Protein AF-A0A2G8RMD6-F1 (afdb_monomer)

Nearest PDB structures (foldseek):
  3ogl-assembly1_B  TM=3.791E-01  e=3.389E-05  Arabidopsis thaliana
  5gvs-assembly2_B  TM=4.042E-01  e=1.490E+00  Homo sapiens
  5zhe-assembly1_B  TM=3.44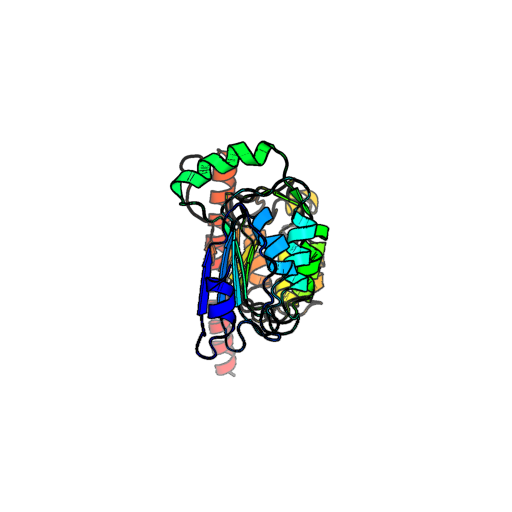4E-01  e=7.308E+00  Escherichia coli K-12

Sequence (315 aa):
MDGIAYLAGLPTLKTVRIRLPDILGLSSHSFPDTPFPNVESFALFSSVESYIPFAQRVVLPHVPKFSIFLTTVPAPGIFPVLFTSIRQQFHPSTLTGLTVKPYIPEPDLVLVEDALDDGVLVSSEHLRPLLDFSQLRHVTVVPPWGFSFDDNFCRDMAKAWPHLEELYFAHEIWCLHAPLATTVRALSYFAAYCPELRALGLKLDAQCWLQETPWQARKIPADYYEALRGERSRCKLRELRSEREPIACPEQVALYILRLFPDLRSCWQAWRSSDDTEEEAIWRASWEEVQRYLSVMKEMREDGKQWNLVDEVAD

Secondary structure (DSSP, 8-state):
-HHHHHHHT-TT--EEEEEPPSS-----PPPPSSSSTT-SEEEEEE-HHHHHHHHTT---TT-SEEEEEESSPPPTT-HHHHHHHHHHHS-TTT--EEEEEE---GGGTHHHHHHHTT--EEEHHHHGGGGG-TT--EEEE--SSEEE--HHHHHHHHHH-TT-SEEEES-STT-EESS---BGGGHHHHHHH-TT--EEE---BB-THHHHS-GGG----GGGGGGGTTPPP-----EEE--S--B--HHHHHHHHHHH-TT--EEEPP---TT--HHHHHHHHHHHHHHHHHHHHHHHHHHHHHHHHHHTT--

Structure (mmCIF, N/CA/C/O backbone):
data_AF-A0A2G8RMD6-F1
#
_entry.id   AF-A0A2G8RMD6-F1
#
loop_
_atom_site.group_PDB
_atom_site.id
_atom_site.type_symbol
_atom_site.label_atom_id
_atom_site.label_alt_id
_atom_site.label_comp_id
_atom_site.label_asym_id
_atom_site.label_entity_id
_atom_site.label_seq_id
_atom_site.pdbx_PDB_ins_code
_atom_site.Cartn_x
_atom_site.Cartn_y
_atom_site.Cartn_z
_atom_site.occupancy
_atom_site.B_iso_or_equiv
_atom_site.auth_seq_id
_atom_site.auth_comp_id
_atom_site.auth_asym_id
_atom_site.auth_atom_id
_atom_site.pdbx_PDB_model_num
ATOM 1 N N . MET A 1 1 ? 23.390 -3.956 -23.194 1.00 67.81 1 MET A N 1
ATOM 2 C CA . MET A 1 1 ? 22.123 -4.713 -23.329 1.00 67.81 1 MET A CA 1
ATOM 3 C C . MET A 1 1 ? 22.367 -6.200 -23.560 1.00 67.81 1 MET A C 1
ATOM 5 O O . MET A 1 1 ? 21.606 -7.002 -23.038 1.00 67.81 1 MET A O 1
ATOM 9 N N . ASP A 1 2 ? 23.452 -6.575 -24.239 1.00 78.81 2 ASP A N 1
ATOM 10 C CA . ASP A 1 2 ? 23.782 -7.962 -24.613 1.00 78.81 2 ASP A CA 1
ATOM 11 C C . ASP A 1 2 ? 23.819 -8.925 -23.422 1.00 78.81 2 ASP A C 1
ATOM 13 O O . ASP A 1 2 ? 23.283 -10.027 -23.495 1.00 78.81 2 ASP A O 1
ATOM 17 N N . GLY A 1 3 ? 24.349 -8.475 -22.280 1.00 88.12 3 GLY A N 1
ATOM 18 C CA . GLY A 1 3 ? 24.320 -9.255 -21.044 1.00 88.12 3 GLY A CA 1
ATOM 19 C C . GLY A 1 3 ? 22.901 -9.567 -20.554 1.00 88.12 3 GLY A C 1
ATOM 20 O O . GLY A 1 3 ? 22.642 -10.687 -20.135 1.00 88.12 3 GLY A O 1
ATOM 21 N N . ILE A 1 4 ? 21.954 -8.625 -20.652 1.00 90.50 4 ILE A N 1
ATOM 22 C CA . ILE A 1 4 ? 20.565 -8.846 -20.209 1.00 90.50 4 ILE A CA 1
ATOM 23 C C . ILE A 1 4 ? 19.854 -9.810 -21.161 1.00 90.50 4 ILE A C 1
ATOM 25 O O . ILE A 1 4 ? 19.159 -10.707 -20.696 1.00 90.50 4 ILE A O 1
ATOM 29 N N . ALA A 1 5 ? 20.053 -9.662 -22.475 1.00 89.81 5 ALA A N 1
ATOM 30 C CA . ALA A 1 5 ? 19.494 -10.584 -23.463 1.00 89.81 5 ALA A CA 1
ATOM 31 C C . ALA A 1 5 ? 20.040 -12.012 -23.278 1.00 89.81 5 ALA A C 1
ATOM 33 O O . ALA A 1 5 ? 19.278 -12.973 -23.338 1.00 89.81 5 ALA A O 1
ATOM 34 N N . TYR A 1 6 ? 21.335 -12.148 -22.970 1.00 91.62 6 TYR A N 1
ATOM 35 C CA . TYR A 1 6 ? 21.938 -13.435 -22.625 1.00 91.62 6 TYR A CA 1
ATOM 36 C C . TYR A 1 6 ? 21.324 -14.034 -21.353 1.00 91.62 6 TYR A C 1
ATOM 38 O O . TYR A 1 6 ? 20.902 -15.188 -21.361 1.00 91.62 6 TYR A O 1
ATOM 46 N N . LEU A 1 7 ? 21.204 -13.243 -20.278 1.00 94.25 7 LEU A N 1
ATOM 47 C CA . LEU A 1 7 ? 20.562 -13.686 -19.036 1.00 94.25 7 LEU A CA 1
ATOM 48 C C . LEU A 1 7 ? 19.103 -14.104 -19.272 1.00 94.25 7 LEU A C 1
ATOM 50 O O . LEU A 1 7 ? 18.668 -15.112 -18.725 1.00 94.25 7 LEU A O 1
ATOM 54 N N . ALA A 1 8 ? 18.363 -13.388 -20.122 1.00 93.31 8 ALA A N 1
ATOM 55 C CA . ALA A 1 8 ? 16.963 -13.685 -20.428 1.00 93.31 8 ALA A CA 1
ATOM 56 C C . ALA A 1 8 ? 16.742 -15.092 -21.004 1.00 93.31 8 ALA A C 1
ATOM 58 O O . ALA A 1 8 ? 15.665 -15.655 -20.814 1.00 93.31 8 ALA A O 1
ATOM 59 N N . GLY A 1 9 ? 17.745 -15.662 -21.679 1.00 92.94 9 GLY A N 1
ATOM 60 C CA . GLY A 1 9 ? 17.687 -17.009 -22.248 1.00 92.94 9 GLY A CA 1
ATOM 61 C C . GLY A 1 9 ? 18.089 -18.135 -21.291 1.00 92.94 9 GLY A C 1
ATOM 62 O O . GLY A 1 9 ? 17.975 -19.300 -21.663 1.00 92.94 9 GLY A O 1
ATOM 63 N N . LEU A 1 10 ? 18.571 -17.834 -20.078 1.00 95.31 10 LEU A N 1
ATOM 64 C CA . LEU A 1 10 ? 19.059 -18.858 -19.151 1.00 95.31 10 LEU A CA 1
ATOM 65 C C . LEU A 1 10 ? 17.890 -19.541 -18.413 1.00 95.31 10 LEU A C 1
ATOM 67 O O . LEU A 1 10 ? 17.263 -18.919 -17.551 1.00 95.31 10 LEU A O 1
ATOM 71 N N . PRO A 1 11 ? 17.618 -20.840 -18.658 1.00 94.94 11 PRO A N 1
ATOM 72 C CA . PRO A 1 11 ? 16.462 -21.521 -18.073 1.00 94.94 11 PRO A CA 1
ATOM 73 C C . PRO A 1 11 ? 16.630 -21.812 -16.576 1.00 94.94 11 PRO A C 1
ATOM 75 O O . PRO A 1 11 ? 15.663 -22.149 -15.903 1.00 94.94 11 PRO A O 1
ATOM 78 N N . THR A 1 12 ? 17.840 -21.710 -16.030 1.00 97.06 12 THR A N 1
ATOM 79 C CA . THR A 1 12 ? 18.120 -21.997 -14.617 1.00 97.06 12 THR A CA 1
ATOM 80 C C . THR A 1 12 ? 17.965 -20.777 -13.711 1.00 97.06 12 THR A C 1
ATOM 82 O O . THR A 1 12 ? 18.017 -20.922 -12.489 1.00 97.06 12 THR A O 1
ATOM 85 N N . LEU A 1 13 ? 17.771 -19.577 -14.273 1.00 97.75 13 LEU A N 1
ATOM 86 C CA . LEU A 1 13 ? 17.628 -18.365 -13.474 1.00 97.75 13 LEU A CA 1
ATOM 87 C C . LEU A 1 13 ? 16.297 -18.356 -12.724 1.00 97.75 13 LEU A C 1
ATOM 89 O O . LEU A 1 13 ? 15.226 -18.395 -13.324 1.00 97.75 13 LEU A O 1
ATOM 93 N N . LYS A 1 14 ? 16.397 -18.243 -11.399 1.00 97.94 14 LYS A N 1
ATOM 94 C CA . LYS A 1 14 ? 15.262 -18.070 -10.482 1.00 97.94 14 LYS A CA 1
ATOM 95 C C . LYS A 1 14 ? 15.113 -16.639 -9.987 1.00 97.94 14 LYS A C 1
ATOM 97 O O . LYS A 1 14 ? 13.998 -16.164 -9.808 1.00 97.94 14 LYS A O 1
ATOM 102 N N . THR A 1 15 ? 16.231 -15.942 -9.823 1.00 98.12 15 THR A N 1
ATOM 103 C CA . THR A 1 15 ? 16.261 -14.572 -9.315 1.00 98.12 15 THR A CA 1
ATOM 104 C C . THR A 1 15 ? 17.128 -13.722 -10.219 1.00 98.12 15 THR A C 1
ATOM 106 O O . THR A 1 15 ? 18.257 -14.099 -10.533 1.00 98.12 15 THR A O 1
ATOM 109 N N . VAL A 1 16 ? 16.616 -12.560 -10.605 1.00 97.94 16 VAL A N 1
ATOM 110 C CA . VAL A 1 16 ? 17.337 -11.580 -11.416 1.00 97.94 16 VAL A CA 1
ATOM 111 C C . VAL A 1 16 ? 17.376 -10.264 -10.661 1.00 97.94 16 VAL A C 1
ATOM 113 O O . VAL A 1 16 ? 16.356 -9.789 -10.171 1.00 97.94 16 VAL A O 1
ATOM 116 N N . ARG A 1 17 ? 18.566 -9.677 -10.550 1.00 97.75 17 ARG A N 1
ATOM 117 C CA . ARG A 1 17 ? 18.777 -8.339 -9.993 1.00 97.75 17 ARG A CA 1
ATOM 118 C C . ARG A 1 17 ? 19.681 -7.591 -10.955 1.00 97.75 17 ARG A C 1
ATOM 120 O O . ARG A 1 17 ? 20.834 -7.983 -11.119 1.00 97.75 17 ARG A O 1
ATOM 127 N N . ILE A 1 18 ? 19.165 -6.562 -11.615 1.00 96.00 18 ILE A N 1
ATOM 128 C CA . ILE A 1 18 ? 19.930 -5.803 -12.610 1.00 96.00 18 ILE A CA 1
ATOM 129 C C . ILE A 1 18 ? 19.808 -4.307 -12.357 1.00 96.00 18 ILE A C 1
ATOM 131 O O . ILE A 1 18 ? 18.770 -3.814 -11.921 1.00 96.00 18 ILE A O 1
ATOM 135 N N . ARG A 1 19 ? 20.888 -3.584 -12.647 1.00 95.38 19 ARG A N 1
ATOM 136 C CA . ARG A 1 19 ? 20.899 -2.126 -12.681 1.00 95.38 19 ARG A CA 1
ATOM 137 C C . ARG A 1 19 ? 20.817 -1.673 -14.129 1.00 95.38 19 ARG A C 1
ATOM 139 O O . ARG A 1 19 ? 21.638 -2.099 -14.942 1.00 95.38 19 ARG A O 1
ATOM 146 N N . LEU A 1 20 ? 19.824 -0.853 -14.448 1.00 94.19 20 LEU A N 1
ATOM 147 C CA . LEU A 1 20 ? 19.721 -0.228 -15.760 1.00 94.19 20 LEU A CA 1
ATOM 148 C C . LEU A 1 20 ? 20.626 1.016 -15.783 1.00 94.19 20 LEU A C 1
ATOM 150 O O . LEU A 1 20 ? 20.710 1.718 -14.775 1.00 94.19 20 LEU A O 1
ATOM 154 N N . PRO A 1 21 ? 21.355 1.268 -16.883 1.00 91.38 21 PRO A N 1
ATOM 155 C CA . PRO A 1 21 ? 22.101 2.510 -17.046 1.00 91.38 21 PRO A CA 1
ATOM 156 C C . PRO A 1 21 ? 21.132 3.680 -17.263 1.00 91.38 21 PRO A C 1
ATOM 158 O O . PRO A 1 21 ? 20.125 3.498 -17.940 1.00 91.38 21 PRO A O 1
ATOM 161 N N . ASP A 1 22 ? 21.478 4.871 -16.765 1.00 81.94 22 ASP A N 1
ATOM 162 C CA . ASP A 1 22 ? 20.616 6.069 -16.825 1.00 81.94 22 ASP A CA 1
ATOM 163 C C . ASP A 1 22 ? 20.299 6.529 -18.256 1.00 81.94 22 ASP A C 1
ATOM 165 O O . ASP A 1 22 ? 19.273 7.152 -18.516 1.00 81.94 22 ASP A O 1
ATOM 169 N N . ILE A 1 23 ? 21.184 6.201 -19.200 1.00 76.62 23 ILE A N 1
ATOM 170 C CA . ILE A 1 23 ? 20.956 6.381 -20.630 1.00 76.62 23 ILE A CA 1
ATOM 171 C C . ILE A 1 23 ? 20.907 4.993 -21.245 1.00 76.62 23 ILE A C 1
ATOM 173 O O . ILE A 1 23 ? 21.936 4.371 -21.531 1.00 76.62 23 ILE A O 1
ATOM 177 N N . LEU A 1 24 ? 19.696 4.496 -21.477 1.00 68.94 24 LEU A N 1
ATOM 178 C CA . LEU A 1 24 ? 19.526 3.311 -22.298 1.00 68.94 24 LEU A CA 1
ATOM 179 C C . LEU A 1 24 ? 19.832 3.669 -23.751 1.00 68.94 24 LEU A C 1
ATOM 181 O O . LEU A 1 24 ? 18.976 4.112 -24.512 1.00 68.94 24 LEU A O 1
ATOM 185 N N . GLY A 1 25 ? 21.079 3.410 -24.147 1.00 67.88 25 GLY A N 1
ATOM 186 C CA . GLY A 1 25 ? 21.435 3.152 -25.534 1.00 67.88 25 GLY A CA 1
ATOM 187 C C . GLY A 1 25 ? 20.673 1.913 -25.985 1.00 67.88 25 GLY A C 1
ATOM 188 O O . GLY A 1 25 ? 21.128 0.783 -25.817 1.00 67.88 25 GLY A O 1
ATOM 189 N N . LEU A 1 26 ? 19.456 2.137 -26.463 1.00 60.75 26 LEU A N 1
ATOM 190 C CA . LEU A 1 26 ? 18.521 1.119 -26.891 1.00 60.75 26 LEU A CA 1
ATOM 191 C C . LEU A 1 26 ? 19.025 0.453 -28.180 1.00 60.75 26 LEU A C 1
ATOM 193 O O . LEU A 1 26 ? 18.516 0.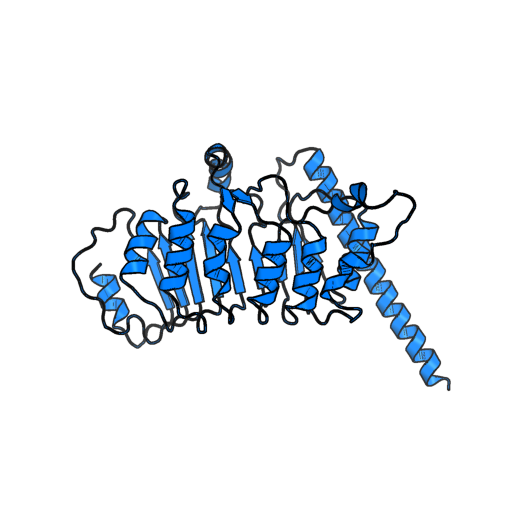719 -29.267 1.00 60.75 26 LEU A O 1
ATOM 197 N N . SER A 1 27 ? 20.014 -0.433 -28.073 1.00 66.25 27 SER A N 1
ATOM 198 C CA . SER A 1 27 ? 20.438 -1.260 -29.199 1.00 66.25 27 SER A CA 1
ATOM 199 C C . SER A 1 27 ? 19.266 -2.110 -29.708 1.00 66.25 27 SER A C 1
ATOM 201 O O . SER A 1 27 ? 18.368 -2.492 -28.952 1.00 66.25 27 SER A O 1
ATOM 203 N N . SER A 1 28 ? 19.232 -2.352 -31.016 1.00 71.25 28 SER A N 1
ATOM 204 C CA . SER A 1 28 ? 18.148 -3.014 -31.760 1.00 71.25 28 SER A CA 1
ATOM 205 C C . SER A 1 28 ? 18.073 -4.534 -31.539 1.00 71.25 28 SER A C 1
ATOM 207 O O . SER A 1 28 ? 17.550 -5.261 -32.379 1.00 71.25 28 SER A O 1
ATOM 209 N N . HIS A 1 29 ? 18.592 -5.038 -30.418 1.00 71.75 29 HIS A N 1
ATOM 210 C CA . HIS A 1 29 ? 18.589 -6.468 -30.131 1.00 71.75 29 HIS A CA 1
ATOM 211 C C . HIS A 1 29 ? 17.191 -6.954 -29.749 1.00 71.75 29 HIS A C 1
ATOM 213 O O . HIS A 1 29 ? 16.514 -6.357 -28.910 1.00 71.75 29 HIS A O 1
ATOM 219 N N . SER A 1 30 ? 16.786 -8.066 -30.357 1.00 81.81 30 SER A N 1
ATOM 220 C CA . SER A 1 30 ? 15.573 -8.796 -30.010 1.00 81.81 30 SER A CA 1
ATOM 221 C C . SER A 1 30 ? 15.783 -9.590 -28.722 1.00 81.81 30 SER A C 1
ATOM 223 O O . SER A 1 30 ? 16.779 -10.306 -28.584 1.00 81.81 30 SER A O 1
ATOM 225 N N . PHE A 1 31 ? 14.834 -9.495 -27.794 1.00 86.25 31 PHE A N 1
ATOM 226 C CA . PHE A 1 31 ? 14.720 -10.454 -26.698 1.00 86.25 31 PHE A CA 1
ATOM 227 C C . PHE A 1 31 ? 14.171 -11.787 -27.228 1.00 86.25 31 PHE A C 1
ATOM 229 O O . PHE A 1 31 ? 13.491 -11.787 -28.257 1.00 86.25 31 PHE A O 1
ATOM 236 N N . PRO A 1 32 ? 14.463 -12.919 -26.564 1.00 86.62 32 PRO A N 1
ATOM 237 C CA . PRO A 1 32 ? 13.753 -14.164 -26.847 1.00 86.62 32 PRO A CA 1
ATOM 238 C C . PRO A 1 32 ? 12.243 -13.979 -26.634 1.00 86.62 32 PRO A C 1
ATOM 240 O O . PRO A 1 32 ? 11.843 -13.146 -25.821 1.00 86.62 32 PRO A O 1
ATOM 243 N N . ASP A 1 33 ? 11.421 -14.786 -27.314 1.00 86.50 33 ASP A N 1
ATOM 244 C CA . ASP A 1 33 ? 9.949 -14.700 -27.251 1.00 86.50 33 ASP A CA 1
ATOM 245 C C . ASP A 1 33 ? 9.408 -14.807 -25.816 1.00 86.50 33 ASP A C 1
ATOM 247 O O . ASP A 1 33 ? 8.422 -14.169 -25.453 1.00 86.50 33 ASP A O 1
ATOM 251 N N . THR A 1 34 ? 10.084 -15.599 -24.980 1.00 90.06 34 THR A N 1
ATOM 252 C CA . THR A 1 34 ? 9.774 -15.780 -23.559 1.00 90.06 34 THR A CA 1
ATOM 253 C C . THR A 1 34 ? 11.010 -15.462 -22.719 1.00 90.06 34 THR A C 1
ATOM 255 O O . THR A 1 34 ? 11.757 -16.376 -22.348 1.00 90.06 34 THR A O 1
ATOM 258 N N . PRO A 1 35 ? 11.290 -14.180 -22.438 1.00 93.38 35 PRO A N 1
ATOM 259 C CA . PRO A 1 35 ? 12.438 -13.821 -21.626 1.00 93.38 35 PRO A CA 1
ATOM 260 C C . PRO A 1 35 ? 12.184 -14.240 -20.173 1.00 93.38 35 PRO A C 1
ATOM 262 O O . PRO A 1 35 ? 11.089 -14.064 -19.644 1.00 93.38 35 PRO A O 1
ATOM 265 N N . PHE A 1 36 ? 13.215 -14.783 -19.522 1.00 95.19 36 PHE A N 1
ATOM 266 C CA . PHE A 1 36 ? 13.187 -15.157 -18.104 1.00 95.19 36 PHE A CA 1
ATOM 267 C C . PHE A 1 36 ? 12.105 -16.201 -17.736 1.00 95.19 36 PHE A C 1
ATOM 269 O O . PHE A 1 36 ? 11.349 -15.993 -16.785 1.00 95.19 36 PHE A O 1
ATOM 276 N N . PRO A 1 37 ? 12.033 -17.356 -18.430 1.00 94.44 37 PRO A N 1
ATOM 277 C CA . PRO A 1 37 ? 10.896 -18.280 -18.336 1.00 94.44 37 PRO A CA 1
ATOM 278 C C . PRO A 1 37 ? 10.686 -18.898 -16.944 1.00 94.44 37 PRO A C 1
ATOM 280 O O . PRO A 1 37 ? 9.570 -19.280 -16.611 1.00 94.44 37 PRO A O 1
ATOM 283 N N . ASN A 1 38 ? 11.743 -18.995 -16.131 1.00 96.81 38 ASN A N 1
ATOM 284 C CA . ASN A 1 38 ? 11.712 -19.636 -14.813 1.00 96.81 38 ASN A CA 1
ATOM 285 C C . ASN A 1 38 ? 11.983 -18.668 -13.651 1.00 96.81 38 ASN A C 1
ATOM 287 O O . ASN A 1 38 ? 12.200 -19.124 -12.524 1.00 96.81 38 ASN A O 1
ATOM 291 N N . VAL A 1 39 ? 11.992 -17.355 -13.911 1.00 98.06 39 VAL A N 1
ATOM 292 C CA . VAL A 1 39 ? 12.298 -16.352 -12.888 1.00 98.06 39 VAL A CA 1
ATOM 293 C C . VAL A 1 39 ? 11.111 -16.151 -11.954 1.00 98.06 39 VAL A C 1
ATOM 295 O O . VAL A 1 39 ? 10.010 -15.796 -12.360 1.00 98.06 39 VAL A O 1
ATOM 298 N N . GLU A 1 40 ? 11.378 -16.334 -10.669 1.00 98.19 40 GLU A N 1
ATOM 299 C CA . GLU A 1 40 ? 10.433 -16.194 -9.566 1.00 98.19 40 GLU A CA 1
ATOM 300 C C . GLU A 1 40 ? 10.521 -14.808 -8.910 1.00 98.19 40 GLU A C 1
ATOM 302 O O . GLU A 1 40 ? 9.586 -14.367 -8.245 1.00 98.19 40 GLU A O 1
ATOM 307 N N . SER A 1 41 ? 11.643 -14.105 -9.075 1.00 98.44 41 SER A N 1
ATOM 308 C CA . SER A 1 41 ? 11.847 -12.771 -8.510 1.00 98.44 41 SER A CA 1
ATOM 309 C C . SER A 1 41 ? 12.720 -11.908 -9.412 1.00 98.44 41 SER A C 1
ATOM 311 O O . SER A 1 41 ? 13.834 -12.298 -9.773 1.00 98.44 41 SER A O 1
ATOM 313 N N . PHE A 1 42 ? 12.220 -10.727 -9.765 1.00 98.25 42 PHE A N 1
ATOM 314 C CA . PHE A 1 42 ? 12.887 -9.792 -10.662 1.00 98.25 42 PHE A CA 1
ATOM 315 C C . PHE A 1 42 ? 13.023 -8.421 -9.997 1.00 98.25 42 PHE A C 1
ATOM 317 O O . PHE A 1 42 ? 12.028 -7.776 -9.675 1.00 98.25 42 PHE A O 1
ATOM 324 N N . ALA A 1 43 ? 14.259 -7.971 -9.799 1.00 98.38 43 ALA A N 1
ATOM 325 C CA . ALA A 1 43 ? 14.567 -6.683 -9.196 1.00 98.38 43 ALA A CA 1
ATOM 326 C C . ALA A 1 43 ? 15.339 -5.775 -10.159 1.00 98.38 43 ALA A C 1
ATOM 328 O O . ALA A 1 43 ? 16.341 -6.182 -10.755 1.00 98.38 43 ALA A O 1
ATOM 329 N N . LEU A 1 44 ? 14.898 -4.525 -10.250 1.00 97.44 44 LEU A N 1
ATOM 330 C CA . LEU A 1 44 ? 15.500 -3.469 -11.049 1.00 97.44 44 LEU A CA 1
ATOM 331 C C . LEU A 1 44 ? 16.017 -2.344 -10.163 1.00 97.44 44 LEU A C 1
ATOM 333 O O . LEU A 1 44 ? 15.319 -1.900 -9.260 1.00 97.44 44 LEU A O 1
ATOM 337 N N . PHE A 1 45 ? 17.205 -1.844 -10.475 1.00 96.56 45 PHE A N 1
ATOM 338 C CA . PHE A 1 45 ? 17.728 -0.578 -9.966 1.00 96.56 45 PHE A CA 1
ATOM 339 C C . PHE A 1 45 ? 17.791 0.386 -11.146 1.00 96.56 45 PHE A C 1
ATOM 341 O O . PHE A 1 45 ? 18.541 0.127 -12.088 1.00 96.56 45 PHE A O 1
ATOM 348 N N . SER A 1 46 ? 16.956 1.421 -11.163 1.00 95.69 46 SER A N 1
ATOM 349 C CA . SER A 1 46 ? 16.764 2.241 -12.366 1.00 95.69 46 SER A CA 1
ATOM 350 C C . SER A 1 46 ? 16.134 3.589 -12.048 1.00 95.69 46 SER A C 1
ATOM 352 O O . SER A 1 46 ? 15.325 3.679 -11.129 1.00 95.69 46 SER A O 1
ATOM 354 N N . SER A 1 47 ? 16.400 4.600 -12.874 1.00 93.81 47 SER A N 1
ATOM 355 C CA . SER A 1 47 ? 15.509 5.756 -12.995 1.00 93.81 47 SER A CA 1
ATOM 356 C C . SER A 1 47 ? 14.198 5.346 -13.678 1.00 93.81 47 SER A C 1
ATOM 358 O O . SER A 1 47 ? 14.129 4.295 -14.333 1.00 93.81 47 SER A O 1
ATOM 360 N N . VAL A 1 48 ? 13.143 6.153 -13.561 1.00 93.75 48 VAL A N 1
ATOM 361 C CA . VAL A 1 48 ? 11.875 5.867 -14.257 1.00 93.75 48 VAL A CA 1
ATOM 362 C C . VAL A 1 48 ? 12.038 6.023 -15.770 1.00 93.75 48 VAL A C 1
ATOM 364 O O . VAL A 1 48 ? 11.516 5.217 -16.540 1.00 93.75 48 VAL A O 1
ATOM 367 N N . GLU A 1 49 ? 12.832 7.004 -16.189 1.00 93.56 49 GLU A N 1
ATOM 368 C CA . GLU A 1 49 ? 13.162 7.318 -17.577 1.00 93.56 49 GLU A CA 1
ATOM 369 C C . GLU A 1 49 ? 13.855 6.143 -18.273 1.00 93.56 49 GLU A C 1
ATOM 371 O O . GLU A 1 49 ? 13.629 5.906 -19.458 1.00 93.56 49 GLU A O 1
ATOM 376 N N . SER A 1 50 ? 14.653 5.370 -17.532 1.00 94.25 50 SER A N 1
ATOM 377 C CA . SER A 1 50 ? 15.267 4.137 -18.031 1.00 94.25 50 SER A CA 1
ATOM 378 C C . SER A 1 50 ? 14.330 2.933 -17.922 1.00 94.25 50 SER A C 1
ATOM 380 O O . SER A 1 50 ? 14.315 2.060 -18.789 1.00 94.25 50 SER A O 1
ATOM 382 N N . TYR A 1 51 ? 13.496 2.868 -16.887 1.00 96.19 51 TYR A N 1
ATOM 383 C CA . TYR A 1 51 ? 12.584 1.742 -16.713 1.00 96.19 51 TYR A CA 1
ATOM 384 C C . TYR A 1 51 ? 11.521 1.662 -17.816 1.00 96.19 51 TYR A C 1
ATOM 386 O O . TYR A 1 51 ? 11.290 0.582 -18.356 1.00 96.19 51 TYR A O 1
ATOM 394 N N . ILE A 1 52 ? 10.899 2.784 -18.185 1.00 95.94 52 ILE A N 1
ATOM 395 C CA . ILE A 1 52 ? 9.816 2.825 -19.183 1.00 95.94 52 ILE A CA 1
ATOM 396 C C . ILE A 1 52 ? 10.220 2.183 -20.527 1.00 95.94 52 ILE A C 1
ATOM 398 O O . ILE A 1 52 ? 9.559 1.231 -20.951 1.00 95.94 52 ILE A O 1
ATOM 402 N N . PRO A 1 53 ? 11.300 2.613 -21.210 1.00 94.38 53 PRO A N 1
ATOM 403 C CA . PRO A 1 53 ? 11.704 2.002 -22.477 1.00 94.38 53 PRO A CA 1
ATOM 404 C C . PRO A 1 53 ? 12.171 0.548 -22.322 1.00 94.38 53 PRO A C 1
ATOM 406 O O . PRO A 1 53 ? 12.061 -0.234 -23.268 1.00 94.38 53 PRO A O 1
ATOM 409 N N . PHE A 1 54 ? 12.676 0.155 -21.148 1.00 94.38 54 PHE A N 1
ATOM 410 C CA . PHE A 1 54 ? 12.963 -1.248 -20.853 1.00 94.38 54 PHE A CA 1
ATOM 411 C C . PHE A 1 54 ? 11.673 -2.079 -20.771 1.00 94.38 54 PHE A C 1
ATOM 413 O O . PHE A 1 54 ? 11.572 -3.117 -21.426 1.00 94.38 54 PHE A O 1
ATOM 420 N N . ALA A 1 55 ? 10.671 -1.606 -20.028 1.00 95.94 55 ALA A N 1
ATOM 421 C CA . ALA A 1 55 ? 9.381 -2.273 -19.857 1.00 95.94 55 ALA A CA 1
ATOM 422 C C . ALA A 1 55 ? 8.609 -2.423 -21.176 1.00 95.94 55 ALA A C 1
ATOM 424 O O . ALA A 1 55 ? 7.955 -3.437 -21.394 1.00 95.94 55 ALA A O 1
ATOM 425 N N . GLN A 1 56 ? 8.761 -1.469 -22.098 1.00 93.44 56 GLN A N 1
ATOM 426 C CA . GLN A 1 56 ? 8.197 -1.552 -23.451 1.00 93.44 56 GLN A CA 1
ATOM 427 C C . GLN A 1 56 ? 8.817 -2.662 -24.316 1.00 93.44 56 GLN A C 1
ATOM 429 O O . GLN A 1 56 ? 8.219 -3.075 -25.306 1.00 93.44 56 GLN A O 1
ATOM 434 N N . ARG A 1 57 ? 10.028 -3.127 -23.985 1.00 91.88 57 ARG A N 1
ATOM 435 C CA . ARG A 1 57 ? 10.772 -4.124 -24.775 1.00 91.88 57 ARG A CA 1
ATOM 436 C C . ARG A 1 57 ? 10.804 -5.504 -24.144 1.00 91.88 57 ARG A C 1
ATOM 438 O O . ARG A 1 57 ? 10.996 -6.485 -24.856 1.00 91.88 57 ARG A O 1
ATOM 445 N N . VAL A 1 58 ? 10.673 -5.574 -22.824 1.00 94.12 58 VAL A N 1
ATOM 446 C CA . VAL A 1 58 ? 10.777 -6.817 -22.064 1.00 94.12 58 VAL A CA 1
ATOM 447 C C . VAL A 1 58 ? 9.466 -7.070 -21.348 1.00 94.12 58 VAL A C 1
ATOM 449 O O . VAL A 1 58 ? 9.179 -6.425 -20.343 1.00 94.12 58 VAL A O 1
ATOM 452 N N . VAL A 1 59 ? 8.701 -8.043 -21.834 1.00 95.38 59 VAL A N 1
ATOM 453 C CA . VAL A 1 59 ? 7.498 -8.536 -21.152 1.00 95.38 59 VAL A CA 1
ATOM 454 C C . VAL A 1 59 ? 7.906 -9.643 -20.184 1.00 95.38 59 VAL A C 1
ATOM 456 O O . VAL A 1 59 ? 8.700 -10.511 -20.529 1.00 95.38 59 VAL A O 1
ATOM 459 N N . LEU A 1 60 ? 7.365 -9.627 -18.972 1.00 96.69 60 LEU A N 1
ATOM 460 C CA . LEU A 1 60 ? 7.682 -10.554 -17.887 1.00 96.69 60 LEU A CA 1
ATOM 461 C C . LEU A 1 60 ? 6.401 -11.259 -17.400 1.00 96.69 60 LEU A C 1
ATOM 463 O O . LEU A 1 60 ? 6.028 -11.141 -16.232 1.00 96.69 60 LEU A O 1
ATOM 467 N N . PRO A 1 61 ? 5.690 -12.002 -18.270 1.00 96.19 61 PRO A N 1
ATOM 468 C CA . PRO A 1 61 ? 4.338 -12.467 -17.965 1.00 96.19 61 PRO A CA 1
ATOM 469 C C . PRO A 1 61 ? 4.303 -13.522 -16.850 1.00 96.19 61 PRO A C 1
ATOM 471 O O . PRO A 1 61 ? 3.282 -13.673 -16.186 1.00 96.19 61 PRO A O 1
ATOM 474 N N . HIS A 1 62 ? 5.406 -14.238 -16.620 1.00 96.19 62 HIS A N 1
ATOM 475 C CA . HIS A 1 62 ? 5.489 -15.333 -15.648 1.00 96.19 62 HIS A CA 1
ATOM 476 C C . HIS A 1 62 ? 6.114 -14.935 -14.309 1.00 96.19 62 HIS A C 1
ATOM 478 O O . HIS A 1 62 ? 6.145 -15.760 -13.402 1.00 96.19 62 HIS A O 1
ATOM 484 N N . VAL A 1 63 ? 6.606 -13.701 -14.172 1.00 97.94 63 VAL A N 1
ATOM 485 C CA . VAL A 1 63 ? 7.331 -13.268 -12.973 1.00 97.94 63 VAL A CA 1
ATOM 486 C C . VAL A 1 63 ? 6.338 -12.948 -11.850 1.00 97.94 63 VAL A C 1
ATOM 488 O O . VAL A 1 63 ? 5.567 -11.996 -11.978 1.00 97.94 63 VAL A O 1
ATOM 491 N N . PRO A 1 64 ? 6.364 -13.679 -10.720 1.00 98.31 64 PRO A N 1
ATOM 492 C CA . PRO A 1 64 ? 5.395 -13.479 -9.654 1.00 98.31 64 PRO A CA 1
ATOM 493 C C . PRO A 1 64 ? 5.799 -12.387 -8.662 1.00 98.31 64 PRO A C 1
ATOM 495 O O . PRO A 1 64 ? 4.948 -11.925 -7.904 1.00 98.31 64 PRO A O 1
ATOM 498 N N . LYS A 1 65 ? 7.071 -11.979 -8.617 1.00 98.69 65 LYS A N 1
ATOM 499 C CA . LYS A 1 65 ? 7.559 -10.931 -7.713 1.00 98.69 65 LYS A CA 1
ATOM 500 C C . LYS A 1 65 ? 8.413 -9.934 -8.475 1.00 98.69 65 LYS A C 1
ATOM 502 O O . LYS A 1 65 ? 9.433 -10.308 -9.054 1.00 98.69 65 LYS A O 1
ATOM 507 N N . PHE A 1 66 ? 8.011 -8.673 -8.427 1.00 98.62 66 PHE A N 1
ATOM 508 C CA . PHE A 1 66 ? 8.722 -7.572 -9.051 1.00 98.62 66 PHE A CA 1
ATOM 509 C C . PHE A 1 66 ? 9.105 -6.516 -8.019 1.00 98.62 66 PHE A C 1
ATOM 511 O O . PHE A 1 66 ? 8.320 -6.153 -7.141 1.00 98.62 66 PHE A O 1
ATOM 518 N N . SER A 1 67 ? 10.323 -6.002 -8.136 1.00 98.62 67 SER A N 1
ATOM 519 C CA . SER A 1 67 ? 10.803 -4.882 -7.339 1.00 98.62 67 SER A CA 1
ATOM 520 C C . SER A 1 67 ? 11.519 -3.880 -8.231 1.00 98.62 67 SER A C 1
ATOM 522 O O . SER A 1 67 ? 12.394 -4.258 -9.005 1.00 98.62 67 SER A O 1
ATOM 524 N N . ILE A 1 68 ? 11.203 -2.601 -8.089 1.00 97.75 68 ILE A N 1
ATOM 525 C CA . ILE A 1 68 ? 11.960 -1.505 -8.682 1.00 97.75 68 ILE A CA 1
ATOM 526 C C . ILE A 1 68 ? 12.446 -0.569 -7.575 1.00 97.75 68 ILE A C 1
ATOM 528 O O . ILE A 1 68 ? 11.674 -0.087 -6.744 1.00 97.75 68 ILE A O 1
ATOM 532 N N . PHE A 1 69 ? 13.756 -0.358 -7.564 1.00 96.44 69 PHE A N 1
ATOM 533 C CA . PHE A 1 69 ? 14.463 0.540 -6.671 1.00 96.44 69 PHE A CA 1
ATOM 534 C C . PHE A 1 69 ? 14.894 1.763 -7.483 1.00 96.44 69 PHE A C 1
ATOM 536 O O . PHE A 1 69 ? 15.747 1.666 -8.369 1.00 96.44 69 PHE A O 1
ATOM 543 N N . LEU A 1 70 ? 14.247 2.892 -7.216 1.00 94.00 70 LEU A N 1
ATOM 544 C CA . LEU A 1 70 ? 14.357 4.112 -8.003 1.00 94.00 70 LEU A CA 1
ATOM 545 C C . LEU A 1 70 ? 15.610 4.890 -7.627 1.00 94.00 70 LEU A C 1
ATOM 547 O O . LEU A 1 70 ? 15.768 5.296 -6.481 1.00 94.00 70 LEU A O 1
ATOM 551 N N . THR A 1 71 ? 16.509 5.087 -8.585 1.00 92.00 71 THR A N 1
ATOM 552 C CA . THR A 1 71 ? 17.793 5.767 -8.348 1.00 92.00 71 THR A CA 1
ATOM 553 C C . THR A 1 71 ? 17.689 7.289 -8.389 1.00 92.00 71 THR A C 1
ATOM 555 O O . THR A 1 71 ? 18.632 7.964 -7.990 1.00 92.00 71 THR A O 1
ATOM 558 N N . THR A 1 72 ? 16.570 7.824 -8.878 1.00 88.12 72 THR A N 1
ATOM 559 C CA . THR A 1 72 ? 16.293 9.258 -9.010 1.00 88.12 72 THR A CA 1
ATOM 560 C C . THR A 1 72 ? 14.820 9.539 -8.720 1.00 88.12 72 THR A C 1
ATOM 562 O O . THR A 1 72 ? 13.968 8.657 -8.882 1.00 88.12 72 THR A O 1
ATOM 565 N N . VAL A 1 73 ? 14.512 10.774 -8.315 1.00 85.62 73 VAL A N 1
ATOM 566 C CA . VAL A 1 73 ? 13.130 11.269 -8.267 1.00 85.62 73 VAL A CA 1
ATOM 567 C C . VAL A 1 73 ? 12.644 11.468 -9.713 1.00 85.62 73 VAL A C 1
ATOM 569 O O . VAL A 1 73 ? 13.380 12.055 -10.509 1.00 85.62 73 VAL A O 1
ATOM 572 N N . PRO A 1 74 ? 11.464 10.956 -10.101 1.00 87.50 74 PRO A N 1
ATOM 573 C CA . PRO A 1 74 ? 10.984 11.076 -11.474 1.00 87.50 74 PRO A CA 1
ATOM 574 C C . PRO A 1 74 ? 10.489 12.490 -11.782 1.00 87.50 74 PRO A C 1
ATOM 576 O O . PRO A 1 74 ? 9.914 13.150 -10.917 1.00 87.50 74 PRO A O 1
ATOM 579 N N . ALA A 1 75 ? 10.617 12.916 -13.040 1.00 87.81 75 ALA A N 1
ATOM 580 C CA . ALA A 1 75 ? 10.058 14.193 -13.482 1.00 87.81 75 ALA A CA 1
ATOM 581 C C . ALA A 1 75 ? 8.513 14.247 -13.345 1.00 87.81 75 ALA A C 1
ATOM 583 O O . ALA A 1 75 ? 7.838 13.217 -13.497 1.00 87.81 75 ALA A O 1
ATOM 584 N N . PRO A 1 76 ? 7.913 15.438 -13.135 1.00 83.50 76 PRO A N 1
ATOM 585 C CA . PRO A 1 76 ? 6.462 15.599 -13.146 1.00 83.50 76 PRO A CA 1
ATOM 586 C C . PRO A 1 76 ? 5.817 15.010 -14.414 1.00 83.50 76 PRO A C 1
ATOM 588 O O . PRO A 1 76 ? 6.332 15.149 -15.522 1.00 83.50 76 PRO A O 1
ATOM 591 N N . GLY A 1 77 ? 4.665 14.349 -14.263 1.00 87.75 77 GLY A N 1
ATOM 592 C CA . GLY A 1 77 ? 3.885 13.801 -15.384 1.00 87.75 77 GLY A CA 1
ATOM 593 C C . GLY A 1 77 ? 4.296 12.408 -15.878 1.00 87.75 77 GLY A C 1
ATOM 594 O O . GLY A 1 77 ? 3.585 11.834 -16.700 1.00 87.75 77 GLY A O 1
ATOM 595 N N . ILE A 1 78 ? 5.378 11.813 -15.362 1.00 92.00 78 ILE A N 1
ATOM 596 C CA . ILE A 1 78 ? 5.820 10.475 -15.793 1.00 92.00 78 ILE A CA 1
ATOM 597 C C . ILE A 1 78 ? 5.095 9.317 -15.077 1.00 92.00 78 ILE A C 1
ATOM 599 O O . ILE A 1 78 ? 5.098 8.183 -15.558 1.00 92.00 78 ILE A O 1
ATOM 603 N N . PHE A 1 79 ? 4.421 9.583 -13.953 1.00 92.62 79 PHE A N 1
ATOM 604 C CA . PHE A 1 79 ? 3.742 8.566 -13.131 1.00 92.62 79 PHE A CA 1
ATOM 605 C C . PHE A 1 79 ? 2.672 7.746 -13.855 1.00 92.62 79 PHE A C 1
ATOM 607 O O . PHE A 1 79 ? 2.700 6.521 -13.709 1.00 92.62 79 PHE A O 1
ATOM 614 N N . PRO A 1 80 ? 1.768 8.345 -14.662 1.00 94.50 80 PRO A N 1
ATOM 615 C CA . PRO A 1 80 ? 0.817 7.559 -15.444 1.00 94.50 80 PRO A CA 1
ATOM 616 C C . PRO A 1 80 ? 1.531 6.527 -16.321 1.00 94.50 80 PRO A C 1
ATOM 618 O O . PRO A 1 80 ? 1.108 5.374 -16.409 1.00 94.50 80 PRO A O 1
ATOM 621 N N . VAL A 1 81 ? 2.651 6.925 -16.935 1.00 96.75 81 VAL A N 1
ATOM 622 C CA . VAL A 1 81 ? 3.435 6.068 -17.829 1.00 96.75 81 VAL A CA 1
ATOM 623 C C . VAL A 1 81 ? 4.182 4.996 -17.042 1.00 96.75 81 VAL A C 1
ATOM 625 O O . VAL A 1 81 ? 4.206 3.851 -17.484 1.00 96.75 81 VAL A O 1
ATOM 628 N N . LEU A 1 82 ? 4.729 5.314 -15.864 1.00 97.00 82 LEU A N 1
ATOM 629 C CA . LEU A 1 82 ? 5.385 4.345 -14.981 1.00 97.00 82 LEU A CA 1
ATOM 630 C C . LEU A 1 82 ? 4.444 3.190 -14.617 1.00 97.00 82 LEU A C 1
ATOM 632 O O . LEU A 1 82 ? 4.753 2.032 -14.897 1.00 97.00 82 LEU A O 1
ATOM 636 N N . PHE A 1 83 ? 3.289 3.488 -14.018 1.00 97.56 83 PHE A N 1
ATOM 637 C CA . PHE A 1 83 ? 2.379 2.445 -13.538 1.00 97.56 83 PHE A CA 1
ATOM 638 C C . PHE A 1 83 ? 1.688 1.704 -14.686 1.00 97.56 83 PHE A C 1
ATOM 640 O O . PHE A 1 83 ? 1.491 0.491 -14.599 1.00 97.56 83 PHE A O 1
ATOM 647 N N . THR A 1 84 ? 1.418 2.384 -15.805 1.00 98.06 84 THR A N 1
ATOM 648 C CA . THR A 1 84 ? 0.960 1.724 -17.038 1.00 98.06 84 THR A CA 1
ATOM 649 C C . THR A 1 84 ? 2.024 0.775 -17.594 1.00 98.06 84 THR A C 1
ATOM 651 O O . THR A 1 84 ? 1.694 -0.334 -18.007 1.00 98.06 84 THR A O 1
ATOM 654 N N . SER A 1 85 ? 3.303 1.161 -17.558 1.00 98.19 85 SER A N 1
ATOM 655 C CA . SER A 1 85 ? 4.412 0.313 -18.019 1.00 98.19 85 SER A CA 1
ATOM 656 C C . SER A 1 85 ? 4.570 -0.932 -17.145 1.00 98.19 85 SER A C 1
ATOM 658 O O . SER A 1 85 ? 4.699 -2.030 -17.682 1.00 98.19 85 SER A O 1
ATOM 660 N N . ILE A 1 86 ? 4.460 -0.794 -15.815 1.00 98.06 86 ILE A N 1
ATOM 661 C CA . ILE A 1 86 ? 4.399 -1.945 -14.893 1.00 98.06 86 ILE A CA 1
ATOM 662 C C . ILE A 1 86 ? 3.230 -2.848 -15.291 1.00 98.06 86 ILE A C 1
ATOM 664 O O . ILE A 1 86 ? 3.398 -4.049 -15.495 1.00 98.06 86 ILE A O 1
ATOM 668 N N . ARG A 1 87 ? 2.041 -2.272 -15.475 1.00 98.06 87 ARG A N 1
ATOM 669 C CA . ARG A 1 87 ? 0.847 -3.031 -15.841 1.00 98.06 87 ARG A CA 1
ATOM 670 C C . ARG A 1 87 ? 0.979 -3.793 -17.164 1.00 98.06 87 ARG A C 1
ATOM 672 O O . ARG A 1 87 ? 0.480 -4.911 -17.270 1.00 98.06 87 ARG A O 1
ATOM 679 N N . GLN A 1 88 ? 1.627 -3.211 -18.165 1.00 97.75 88 GLN A N 1
ATOM 680 C CA . GLN A 1 88 ? 1.838 -3.845 -19.470 1.00 97.75 88 GLN A CA 1
ATOM 681 C C . GLN A 1 88 ? 2.931 -4.918 -19.440 1.00 97.75 88 GLN A C 1
ATOM 683 O O . GLN A 1 88 ? 2.861 -5.885 -20.195 1.00 97.75 88 GLN A O 1
ATOM 688 N N . GLN A 1 89 ? 3.927 -4.763 -18.567 1.00 97.31 89 GLN A N 1
ATOM 689 C CA . GLN A 1 89 ? 5.050 -5.686 -18.468 1.00 97.31 89 GLN A CA 1
ATOM 690 C C . GLN A 1 89 ? 4.666 -7.023 -17.818 1.00 97.31 89 GLN A C 1
ATOM 692 O O . GLN A 1 89 ? 5.209 -8.057 -18.204 1.00 97.31 89 GLN A O 1
ATOM 697 N N . PHE A 1 90 ? 3.743 -7.029 -16.853 1.00 97.88 90 PHE A N 1
ATOM 698 C CA . PHE A 1 90 ? 3.377 -8.225 -16.085 1.00 97.88 90 PHE A CA 1
ATOM 699 C C . PHE A 1 90 ? 1.961 -8.711 -16.400 1.00 97.88 90 PHE A C 1
ATOM 701 O O . PHE A 1 90 ? 1.060 -7.929 -16.705 1.00 97.88 90 PHE A O 1
ATOM 708 N N . HIS A 1 91 ? 1.736 -10.021 -16.275 1.00 97.12 91 HIS A N 1
ATOM 709 C CA . HIS A 1 91 ? 0.392 -10.572 -16.410 1.00 97.12 91 HIS A CA 1
ATOM 710 C C . HIS A 1 91 ? -0.416 -10.342 -15.110 1.00 97.12 91 HIS A C 1
ATOM 712 O O . HIS A 1 91 ? 0.081 -10.641 -14.021 1.00 97.12 91 HIS A O 1
ATOM 718 N N . PRO A 1 92 ? -1.678 -9.871 -15.188 1.00 97.38 92 PRO A N 1
ATOM 719 C CA . PRO A 1 92 ? -2.534 -9.585 -14.025 1.00 97.38 92 PRO A CA 1
ATOM 720 C C . PRO A 1 92 ? -2.652 -10.711 -12.999 1.00 97.38 92 PRO A C 1
ATOM 722 O O . PRO A 1 92 ? -2.723 -10.474 -11.797 1.00 97.38 92 PRO A O 1
ATOM 725 N N . SER A 1 93 ? -2.681 -11.951 -13.487 1.00 97.81 93 SER A N 1
ATOM 726 C CA . SER A 1 93 ? -2.915 -13.137 -12.663 1.00 97.81 93 SER A CA 1
ATOM 727 C C . SER A 1 93 ? -1.645 -13.8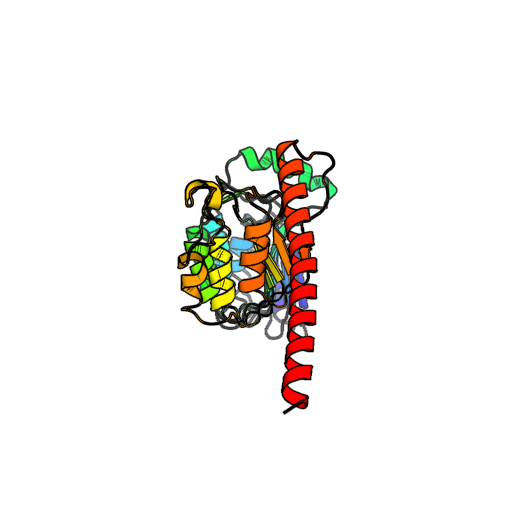17 -12.152 1.00 97.81 93 SER A C 1
ATOM 729 O O . SER A 1 93 ? -1.749 -14.878 -11.542 1.00 97.81 93 SER A O 1
ATOM 731 N N . THR A 1 94 ? -0.455 -13.297 -12.457 1.00 97.75 94 THR A N 1
ATOM 732 C CA . THR A 1 94 ? 0.809 -13.919 -12.027 1.00 97.75 94 THR A CA 1
ATOM 733 C C . THR A 1 94 ? 1.520 -13.096 -10.970 1.00 97.75 94 THR A C 1
ATOM 735 O O . THR A 1 94 ? 2.125 -13.676 -10.070 1.00 97.75 94 THR A O 1
ATOM 738 N N . LEU A 1 95 ? 1.421 -11.766 -11.031 1.00 98.50 95 LEU A N 1
ATOM 739 C CA . LEU A 1 95 ? 2.095 -10.889 -10.084 1.00 98.50 95 LEU A CA 1
ATOM 740 C C . LEU A 1 95 ? 1.462 -10.992 -8.684 1.00 98.50 95 LEU A C 1
ATOM 742 O O . LEU A 1 95 ? 0.316 -10.612 -8.461 1.00 98.50 95 LEU A O 1
ATOM 746 N N . THR A 1 96 ? 2.244 -11.499 -7.734 1.00 98.75 96 THR A N 1
ATOM 747 C CA . THR A 1 96 ? 1.880 -11.677 -6.317 1.00 98.75 96 THR A CA 1
ATOM 748 C C . THR A 1 96 ? 2.613 -10.717 -5.382 1.00 98.75 96 THR A C 1
ATOM 750 O O . THR A 1 96 ? 2.175 -10.501 -4.251 1.00 98.75 96 THR A O 1
ATOM 753 N N . GLY A 1 97 ? 3.734 -10.147 -5.829 1.00 98.69 97 GLY A N 1
ATOM 754 C CA . GLY A 1 97 ? 4.534 -9.197 -5.065 1.00 98.69 97 GLY A CA 1
ATOM 755 C C . GLY A 1 97 ? 4.963 -8.014 -5.922 1.00 98.69 97 GLY A C 1
ATOM 756 O O . GLY A 1 97 ? 5.566 -8.217 -6.975 1.00 98.69 97 GLY A O 1
ATOM 757 N N . LEU A 1 98 ? 4.688 -6.798 -5.454 1.00 98.69 98 LEU A N 1
ATOM 758 C CA . LEU A 1 98 ? 5.113 -5.551 -6.084 1.00 98.69 98 LEU A CA 1
ATOM 759 C C . LEU A 1 98 ? 5.828 -4.666 -5.064 1.00 98.69 98 LEU A C 1
ATOM 761 O O . LEU A 1 98 ? 5.301 -4.379 -3.990 1.00 98.69 98 LEU A O 1
ATOM 765 N N . THR A 1 99 ? 7.021 -4.199 -5.413 1.00 98.56 99 THR A N 1
ATOM 766 C CA . THR A 1 99 ? 7.786 -3.255 -4.597 1.00 98.56 99 THR A CA 1
ATOM 767 C C . THR A 1 99 ? 8.275 -2.089 -5.448 1.00 98.56 99 THR A C 1
ATOM 769 O O . THR A 1 99 ? 8.953 -2.297 -6.447 1.00 98.56 99 THR A O 1
ATOM 772 N N . VAL A 1 100 ? 7.967 -0.868 -5.026 1.00 97.25 100 VAL A N 1
ATOM 773 C CA . VAL A 1 100 ? 8.474 0.397 -5.562 1.00 97.25 100 VAL A CA 1
ATOM 774 C C . VAL A 1 100 ? 9.053 1.170 -4.381 1.00 97.25 100 VAL A C 1
ATOM 776 O O . VAL A 1 100 ? 8.321 1.565 -3.470 1.00 97.25 100 VAL A O 1
ATOM 779 N N . LYS A 1 101 ? 10.375 1.330 -4.359 1.00 95.00 101 LYS A N 1
ATOM 780 C CA . LYS A 1 101 ? 11.117 1.985 -3.269 1.00 95.00 101 LYS A CA 1
ATOM 781 C C . LYS A 1 101 ? 12.201 2.897 -3.835 1.00 95.00 101 LYS A C 1
ATOM 783 O O . LYS A 1 101 ? 12.639 2.652 -4.957 1.00 95.00 101 LYS A O 1
ATOM 788 N N . PRO A 1 102 ? 12.684 3.900 -3.090 1.00 91.00 102 PRO A N 1
ATOM 789 C CA . PRO A 1 102 ? 13.927 4.562 -3.455 1.00 91.00 102 PRO A CA 1
ATOM 790 C C . PRO A 1 102 ? 15.110 3.586 -3.367 1.00 91.00 102 PRO A C 1
ATOM 792 O O . PRO A 1 102 ? 15.127 2.664 -2.550 1.00 91.00 102 PRO A O 1
ATOM 795 N N . TYR A 1 103 ? 16.114 3.805 -4.211 1.00 90.50 103 TYR A N 1
ATOM 796 C CA . TYR A 1 103 ? 17.474 3.291 -4.061 1.00 90.50 103 TYR A CA 1
ATOM 797 C C . TYR A 1 103 ? 18.375 4.407 -3.526 1.00 90.50 103 TYR A C 1
ATOM 799 O O . TYR A 1 103 ? 19.364 4.785 -4.151 1.00 90.50 103 TYR A O 1
ATOM 807 N N . ILE A 1 104 ? 17.985 4.989 -2.399 1.00 73.12 104 ILE A N 1
ATOM 808 C CA . ILE A 1 104 ? 18.726 6.075 -1.765 1.00 73.12 104 ILE A CA 1
ATOM 809 C C . ILE A 1 104 ? 19.257 5.516 -0.440 1.00 73.12 104 ILE A C 1
ATOM 811 O O . ILE A 1 104 ? 18.465 4.951 0.320 1.00 73.12 104 ILE A O 1
ATOM 815 N N . PRO A 1 105 ? 20.577 5.571 -0.177 1.00 67.69 105 PRO A N 1
ATOM 816 C CA . PRO A 1 105 ? 21.110 5.267 1.145 1.00 67.69 105 PRO A CA 1
ATOM 817 C C . PRO A 1 105 ? 20.434 6.171 2.182 1.00 67.69 105 PRO A C 1
ATOM 819 O O . PRO A 1 105 ? 20.316 7.368 1.954 1.00 67.69 105 PRO A O 1
ATOM 822 N N . GLU A 1 106 ? 20.026 5.615 3.324 1.00 61.09 106 GLU A N 1
ATOM 823 C CA . GLU A 1 106 ? 19.322 6.343 4.396 1.00 61.09 106 GLU A CA 1
ATOM 824 C C . GLU A 1 106 ? 19.847 7.762 4.724 1.00 61.09 106 GLU A C 1
ATOM 826 O O . GLU A 1 106 ? 19.006 8.645 4.884 1.00 61.09 106 GLU A O 1
ATOM 831 N N . PRO A 1 107 ? 21.169 8.054 4.780 1.00 56.41 107 PRO A N 1
ATOM 832 C CA . PRO A 1 107 ? 21.647 9.411 5.078 1.00 56.41 107 PRO A CA 1
ATOM 833 C C . PRO A 1 107 ? 21.299 10.474 4.021 1.00 56.41 107 PRO A C 1
ATOM 835 O O . PRO A 1 107 ? 21.299 11.656 4.348 1.00 56.41 107 PRO A O 1
ATOM 838 N N . ASP A 1 108 ? 20.972 10.080 2.788 1.00 60.97 108 ASP A N 1
ATOM 839 C CA . ASP A 1 108 ? 20.664 11.005 1.689 1.00 60.97 108 ASP A CA 1
ATOM 840 C C . ASP A 1 108 ? 19.153 11.283 1.551 1.00 60.97 108 ASP A C 1
ATOM 842 O O . ASP A 1 108 ? 18.739 12.052 0.684 1.00 60.97 108 ASP A O 1
ATOM 846 N N . LEU A 1 109 ? 18.305 10.684 2.400 1.00 61.94 109 LEU A N 1
ATOM 847 C CA . LEU A 1 109 ? 16.851 10.898 2.366 1.00 61.94 109 LEU A CA 1
ATOM 848 C C . LEU A 1 109 ? 16.442 12.311 2.816 1.00 61.94 109 LEU A C 1
ATOM 850 O O . LEU A 1 109 ? 15.397 12.791 2.388 1.00 61.94 109 LEU A O 1
ATOM 854 N N . VAL A 1 110 ? 17.293 12.999 3.588 1.00 56.91 110 VAL A N 1
ATOM 855 C CA . VAL A 1 110 ? 17.108 14.409 3.991 1.00 56.91 110 VAL A CA 1
ATOM 856 C C . VAL A 1 110 ? 17.109 15.343 2.774 1.00 56.91 110 VAL A C 1
ATOM 858 O O . VAL A 1 110 ? 16.352 16.303 2.732 1.00 56.91 110 VAL A O 1
ATOM 861 N N . LEU A 1 111 ? 17.882 15.027 1.726 1.00 55.19 111 LEU A N 1
ATOM 862 C CA . LEU A 1 111 ? 17.910 15.815 0.484 1.00 55.19 111 LEU A CA 1
ATOM 863 C C . LEU A 1 111 ? 16.628 15.676 -0.346 1.00 55.19 111 LEU A C 1
ATOM 865 O O . LEU A 1 111 ? 16.436 16.415 -1.310 1.00 55.19 111 LEU A O 1
ATOM 869 N N . VAL A 1 112 ? 15.770 14.705 -0.021 1.00 57.12 112 VAL A N 1
ATOM 870 C CA . VAL A 1 112 ? 14.528 14.512 -0.763 1.00 57.12 112 VAL A CA 1
ATOM 871 C C . VAL A 1 112 ? 13.455 15.498 -0.315 1.00 57.12 112 VAL A C 1
ATOM 873 O O . VAL A 1 112 ? 12.646 15.884 -1.148 1.00 57.12 112 VAL A O 1
ATOM 876 N N . GLU A 1 113 ? 13.480 15.973 0.934 1.00 59.28 113 GLU A N 1
ATOM 877 C CA . GLU A 1 113 ? 12.539 16.996 1.420 1.00 59.28 113 GLU A CA 1
ATOM 878 C C . GLU A 1 113 ? 12.595 18.267 0.555 1.00 59.28 113 GLU A C 1
ATOM 880 O O . GLU A 1 113 ? 11.553 18.740 0.110 1.00 59.28 113 GLU A O 1
ATOM 885 N N . ASP A 1 114 ? 13.796 18.721 0.179 1.00 59.31 114 ASP A N 1
ATOM 886 C CA . ASP A 1 114 ? 13.984 19.880 -0.709 1.00 59.31 114 ASP A CA 1
ATOM 887 C C . ASP A 1 114 ? 13.507 19.620 -2.154 1.00 59.31 114 ASP A C 1
ATOM 889 O O . ASP A 1 114 ? 13.036 20.525 -2.839 1.00 59.31 114 ASP A O 1
ATOM 893 N N . ALA A 1 115 ? 13.621 18.381 -2.649 1.00 53.44 115 ALA A N 1
ATOM 894 C CA . ALA A 1 115 ? 13.172 18.006 -3.998 1.00 53.44 115 ALA A CA 1
ATOM 895 C C . ALA A 1 115 ? 11.646 17.832 -4.091 1.00 53.44 115 ALA A C 1
ATOM 897 O O . ALA A 1 115 ? 11.072 17.804 -5.181 1.00 53.44 115 ALA A O 1
ATOM 898 N N . LEU A 1 116 ? 10.981 17.675 -2.950 1.00 58.19 116 LEU A N 1
ATOM 899 C CA . LEU A 1 116 ? 9.543 17.481 -2.868 1.00 58.19 116 LEU A CA 1
ATOM 900 C C . LEU A 1 116 ? 8.748 18.796 -2.995 1.00 58.19 116 LEU A C 1
ATOM 902 O O . LEU A 1 116 ? 7.568 18.748 -3.360 1.00 58.19 116 LEU A O 1
ATOM 906 N N . ASP A 1 117 ? 9.398 19.948 -2.798 1.00 63.06 117 ASP A N 1
ATOM 907 C CA . ASP A 1 117 ? 8.833 21.283 -3.056 1.00 63.06 117 ASP A CA 1
ATOM 908 C C . ASP A 1 117 ? 8.446 21.495 -4.533 1.00 63.06 117 ASP A C 1
ATOM 910 O O . ASP A 1 117 ? 7.586 22.324 -4.843 1.00 63.06 117 ASP A O 1
ATOM 914 N N . ASP A 1 118 ? 8.981 20.682 -5.454 1.00 65.81 118 ASP A N 1
ATOM 915 C CA . ASP A 1 118 ? 8.637 20.716 -6.882 1.00 65.81 118 ASP A CA 1
ATOM 916 C C . ASP A 1 118 ? 7.217 20.181 -7.194 1.00 65.81 118 ASP A C 1
ATOM 918 O O . ASP A 1 118 ? 6.789 20.154 -8.353 1.00 65.81 118 ASP A O 1
ATOM 922 N N . GLY A 1 119 ? 6.445 19.765 -6.179 1.00 67.31 119 GLY A N 1
ATOM 923 C CA . GLY A 1 119 ? 5.003 19.517 -6.317 1.00 67.31 119 GLY A CA 1
ATOM 924 C C . GLY A 1 119 ? 4.646 18.231 -7.066 1.00 67.31 119 GLY A C 1
ATOM 925 O O . GLY A 1 119 ? 3.579 18.125 -7.682 1.00 67.31 119 GLY A O 1
ATOM 926 N N . VAL A 1 120 ? 5.526 17.230 -7.033 1.00 79.06 120 VAL A N 1
ATOM 927 C CA . VAL A 1 120 ? 5.297 15.951 -7.705 1.00 79.06 120 VAL A CA 1
ATOM 928 C C . VAL A 1 120 ? 4.270 15.109 -6.941 1.00 79.06 120 VAL A C 1
ATOM 930 O O . VAL A 1 120 ? 4.598 14.430 -5.969 1.00 79.06 120 VAL A O 1
ATOM 933 N N . LEU A 1 121 ? 3.018 15.141 -7.406 1.00 89.38 121 LEU A N 1
ATOM 934 C CA . LEU A 1 121 ? 1.881 14.489 -6.756 1.00 89.38 121 LEU A CA 1
ATOM 935 C C . LEU A 1 121 ? 1.335 13.304 -7.566 1.00 89.38 121 LEU A C 1
ATOM 937 O O . LEU A 1 121 ? 0.894 13.441 -8.711 1.00 89.38 121 LEU A O 1
ATOM 941 N N . VAL A 1 122 ? 1.308 12.125 -6.948 1.00 92.12 122 VAL A N 1
ATOM 942 C CA . VAL A 1 122 ? 0.704 10.914 -7.510 1.00 92.12 122 VAL A CA 1
ATOM 943 C C . VAL A 1 122 ? -0.745 10.798 -7.057 1.00 92.12 122 VAL A C 1
ATOM 945 O O . VAL A 1 122 ? -1.023 10.593 -5.878 1.00 92.12 122 VAL A O 1
ATOM 948 N N . SER A 1 123 ? -1.668 10.910 -8.012 1.00 93.75 123 SER A N 1
ATOM 949 C CA . SER A 1 123 ? -3.101 10.766 -7.769 1.00 93.75 123 SER A CA 1
ATOM 950 C C . SER A 1 123 ? -3.562 9.306 -7.824 1.00 93.75 123 SER A C 1
ATOM 952 O O . SER A 1 123 ? -2.893 8.448 -8.414 1.00 93.75 123 SER A O 1
ATOM 954 N N . SER A 1 124 ? -4.759 9.036 -7.299 1.00 95.38 124 SER A N 1
ATOM 955 C CA . SER A 1 124 ? -5.464 7.753 -7.460 1.00 95.38 124 SER A CA 1
ATOM 956 C C . SER A 1 124 ? -5.531 7.280 -8.921 1.00 95.38 124 SER A C 1
ATOM 958 O O . SER A 1 124 ? -5.343 6.097 -9.203 1.00 95.38 124 SER A O 1
ATOM 960 N N . GLU A 1 125 ? -5.749 8.196 -9.872 1.00 96.12 125 GLU A N 1
ATOM 961 C CA . GLU A 1 125 ? -5.874 7.866 -11.300 1.00 96.12 125 GLU A CA 1
ATOM 962 C C . GLU A 1 125 ? -4.561 7.347 -11.898 1.00 96.12 125 GLU A C 1
ATOM 964 O O . GLU A 1 125 ? -4.573 6.429 -12.717 1.00 96.12 125 GLU A O 1
ATOM 969 N N . HIS A 1 126 ? -3.414 7.857 -11.438 1.00 96.06 126 HIS A N 1
ATOM 970 C CA . HIS A 1 126 ? -2.106 7.352 -11.867 1.00 96.06 126 HIS A CA 1
ATOM 971 C C . HIS A 1 126 ? -1.861 5.913 -11.394 1.00 96.06 126 HIS A C 1
ATOM 973 O O . HIS A 1 126 ? -1.140 5.164 -12.050 1.00 96.06 126 HIS A O 1
ATOM 979 N N . LEU A 1 127 ? -2.456 5.528 -10.263 1.00 97.06 127 LEU A N 1
ATOM 980 C CA . LEU A 1 127 ? -2.249 4.238 -9.605 1.00 97.06 127 LEU A CA 1
ATOM 981 C C . LEU A 1 127 ? -3.247 3.162 -10.048 1.00 97.06 127 LEU A C 1
ATOM 983 O O . LEU A 1 127 ? -2.978 1.976 -9.849 1.00 97.06 127 LEU A O 1
ATOM 987 N N . ARG A 1 128 ? -4.364 3.542 -10.688 1.00 97.94 128 ARG A N 1
ATOM 988 C CA . ARG A 1 128 ? -5.391 2.603 -11.174 1.00 97.94 128 ARG A CA 1
ATOM 989 C C . ARG A 1 128 ? -4.853 1.410 -11.971 1.00 97.94 128 ARG A C 1
ATOM 991 O O . ARG A 1 128 ? -5.371 0.320 -11.740 1.00 97.94 128 ARG A O 1
ATOM 998 N N . PRO A 1 129 ? -3.823 1.528 -12.837 1.00 98.44 129 PRO A N 1
ATOM 999 C CA . PRO A 1 129 ? -3.281 0.368 -13.546 1.00 98.44 129 PRO A CA 1
ATOM 1000 C C . PRO A 1 129 ? -2.820 -0.774 -12.627 1.00 98.44 129 PRO A C 1
ATOM 1002 O O . PRO A 1 129 ? -2.813 -1.927 -13.048 1.00 98.44 129 PRO A O 1
ATOM 1005 N N . LEU A 1 130 ? -2.453 -0.486 -11.372 1.00 98.44 130 LEU A N 1
ATOM 1006 C CA . LEU A 1 130 ? -2.046 -1.503 -10.398 1.00 98.44 130 LEU A CA 1
ATOM 1007 C C . LEU A 1 130 ? -3.225 -2.316 -9.833 1.00 98.44 130 LEU A C 1
ATOM 1009 O O . LEU A 1 130 ? -3.022 -3.411 -9.307 1.00 98.44 130 LEU A O 1
ATOM 1013 N N . LEU A 1 131 ? -4.455 -1.809 -9.941 1.00 98.62 131 LEU A N 1
ATOM 1014 C CA . LEU A 1 131 ? -5.655 -2.488 -9.440 1.00 98.62 131 LEU A CA 1
ATOM 1015 C C . LEU A 1 131 ? -6.019 -3.731 -10.268 1.00 98.62 131 LEU A C 1
ATOM 1017 O O . LEU A 1 131 ? -6.752 -4.593 -9.797 1.00 98.62 131 LEU A O 1
ATOM 1021 N N . ASP A 1 132 ? -5.465 -3.876 -11.471 1.00 98.50 132 ASP A N 1
ATOM 1022 C CA . ASP A 1 132 ? -5.694 -5.053 -12.311 1.00 98.50 132 ASP A CA 1
ATOM 1023 C C . ASP A 1 132 ? -5.025 -6.327 -11.761 1.00 98.50 132 ASP A C 1
ATOM 1025 O O . ASP A 1 132 ? -5.411 -7.439 -12.126 1.00 98.50 132 ASP A O 1
ATOM 1029 N N . PHE A 1 133 ? -4.013 -6.201 -10.896 1.00 98.62 133 PHE A N 1
ATOM 1030 C CA . PHE A 1 133 ? -3.259 -7.338 -10.365 1.00 98.62 133 PHE A CA 1
ATOM 1031 C C . PHE A 1 133 ? -3.993 -8.029 -9.207 1.00 98.62 133 PHE A C 1
ATOM 1033 O O . PHE A 1 133 ? -3.644 -7.884 -8.035 1.00 98.62 133 PHE A O 1
ATOM 1040 N N . SER A 1 134 ? -5.006 -8.830 -9.530 1.00 98.00 134 SER A N 1
ATOM 1041 C CA . SER A 1 134 ? -5.895 -9.434 -8.527 1.00 98.00 134 SER A CA 1
ATOM 1042 C C . SER A 1 134 ? -5.237 -10.485 -7.620 1.00 98.00 134 SER A C 1
ATOM 1044 O O . SER A 1 134 ? -5.850 -10.942 -6.656 1.00 98.00 134 SER A O 1
ATOM 1046 N N . GLN A 1 135 ? -4.018 -10.925 -7.949 1.00 98.50 135 GLN A N 1
ATOM 1047 C CA . GLN A 1 135 ? -3.266 -11.938 -7.199 1.00 98.50 135 GLN A CA 1
ATOM 1048 C C . GLN A 1 135 ? -2.222 -11.335 -6.249 1.00 98.50 135 GLN A C 1
ATOM 1050 O O . GLN A 1 135 ? -1.452 -12.083 -5.638 1.00 98.50 135 GLN A O 1
ATOM 1055 N N . LEU A 1 136 ? -2.191 -10.005 -6.100 1.00 98.75 136 LEU A N 1
ATOM 1056 C CA . LEU A 1 136 ? -1.269 -9.341 -5.186 1.00 98.75 136 LEU A CA 1
ATOM 1057 C C . LEU A 1 136 ? -1.500 -9.777 -3.736 1.00 98.75 136 LEU A C 1
ATOM 1059 O O . LEU A 1 136 ? -2.612 -9.758 -3.211 1.00 98.75 136 LEU A O 1
ATOM 1063 N N . ARG A 1 137 ? -0.389 -10.154 -3.103 1.00 98.81 137 ARG A N 1
ATOM 1064 C CA . ARG A 1 137 ? -0.278 -10.531 -1.691 1.00 98.81 137 ARG A CA 1
ATOM 1065 C C . ARG A 1 137 ? 0.613 -9.563 -0.927 1.00 98.81 137 ARG A C 1
ATOM 1067 O O . ARG A 1 137 ? 0.334 -9.273 0.226 1.00 98.81 137 ARG A O 1
ATOM 1074 N N . HIS A 1 138 ? 1.666 -9.064 -1.570 1.00 98.81 138 HIS A N 1
ATOM 1075 C CA . HIS A 1 138 ? 2.627 -8.148 -0.960 1.00 98.81 138 HIS A CA 1
ATOM 1076 C C . HIS A 1 138 ? 2.750 -6.908 -1.834 1.00 98.81 138 HIS A C 1
ATOM 1078 O O . HIS A 1 138 ? 3.191 -6.997 -2.983 1.00 98.81 138 HIS A O 1
ATOM 1084 N N . VAL A 1 139 ? 2.362 -5.755 -1.303 1.00 98.69 139 VAL A N 1
ATOM 1085 C CA . VAL A 1 139 ? 2.456 -4.478 -2.008 1.00 98.69 139 VAL A CA 1
ATOM 1086 C C . VAL A 1 139 ? 3.237 -3.505 -1.152 1.00 98.69 139 VAL A C 1
ATOM 1088 O O . VAL A 1 139 ? 2.899 -3.242 -0.001 1.00 98.69 139 VAL A O 1
ATOM 1091 N N . THR A 1 140 ? 4.293 -2.943 -1.721 1.00 98.19 140 THR A N 1
ATOM 1092 C CA . THR A 1 140 ? 5.038 -1.862 -1.088 1.00 98.19 140 THR A CA 1
ATOM 1093 C C . THR A 1 140 ? 5.304 -0.767 -2.096 1.00 98.19 140 THR A C 1
ATOM 1095 O O . THR A 1 140 ? 6.068 -0.966 -3.032 1.00 98.19 140 THR A O 1
ATOM 1098 N N . VAL A 1 141 ? 4.686 0.390 -1.90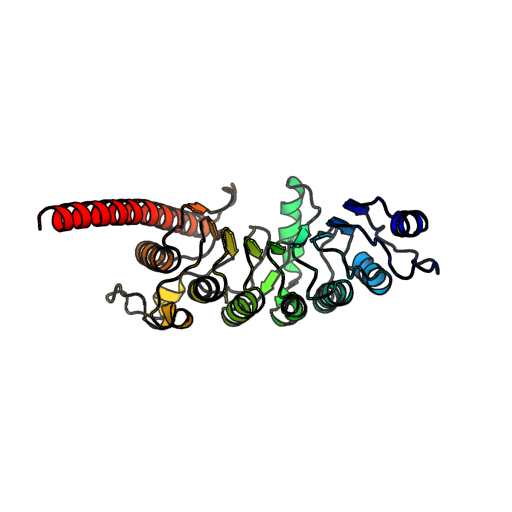5 1.00 97.00 141 VAL A N 1
ATOM 1099 C CA . VAL A 1 141 ? 4.884 1.580 -2.732 1.00 97.00 141 VAL A CA 1
ATOM 1100 C C . VAL A 1 141 ? 5.199 2.715 -1.774 1.00 97.00 141 VAL A C 1
ATOM 1102 O O . VAL A 1 141 ? 4.301 3.382 -1.272 1.00 97.00 141 VAL A O 1
ATOM 1105 N N . VAL A 1 142 ? 6.488 2.883 -1.474 1.00 93.94 142 VAL A N 1
ATOM 1106 C CA . VAL A 1 142 ? 7.003 3.960 -0.604 1.00 93.94 142 VAL A CA 1
ATOM 1107 C C . VAL A 1 142 ? 8.133 4.782 -1.254 1.00 93.94 142 VAL A C 1
ATOM 1109 O O . VAL A 1 142 ? 9.183 4.997 -0.649 1.00 93.94 142 VAL A O 1
ATOM 1112 N N . PRO A 1 143 ? 7.983 5.186 -2.525 1.00 90.75 143 PRO A N 1
ATOM 1113 C CA . PRO A 1 143 ? 8.895 6.114 -3.179 1.00 90.75 143 PRO A CA 1
ATOM 1114 C C . PRO A 1 143 ? 8.796 7.525 -2.568 1.00 90.75 143 PRO A C 1
ATOM 1116 O O . PRO A 1 143 ? 7.752 7.877 -2.017 1.00 90.75 143 PRO A O 1
ATOM 1119 N N . PRO A 1 144 ? 9.849 8.347 -2.680 1.00 87.06 144 PRO A N 1
ATOM 1120 C CA . PRO A 1 144 ? 9.904 9.632 -2.008 1.00 87.06 144 PRO A CA 1
ATOM 1121 C C . PRO A 1 144 ? 9.307 10.731 -2.902 1.00 87.06 144 PRO A C 1
ATOM 1123 O O . PRO A 1 144 ? 10.012 11.540 -3.497 1.00 87.06 144 PRO A O 1
ATOM 1126 N N . TRP A 1 145 ? 7.986 10.686 -3.067 1.00 88.75 145 TRP A N 1
ATOM 1127 C CA . TRP A 1 145 ? 7.183 11.700 -3.758 1.00 88.75 145 TRP A CA 1
ATOM 1128 C C . TRP A 1 145 ? 5.849 11.920 -3.044 1.00 88.75 145 TRP A C 1
ATOM 1130 O O . TRP A 1 145 ? 5.495 11.181 -2.122 1.00 88.75 145 TRP A O 1
ATOM 1140 N N . GLY A 1 146 ? 5.100 12.933 -3.481 1.00 89.44 146 GLY A N 1
ATOM 1141 C CA . GLY A 1 146 ? 3.782 13.245 -2.949 1.00 89.44 146 GLY A CA 1
ATOM 1142 C C . GLY A 1 146 ? 2.703 12.261 -3.395 1.00 89.44 146 GLY A C 1
ATOM 1143 O O . GLY A 1 146 ? 2.695 11.793 -4.535 1.00 89.44 146 GLY A O 1
ATOM 1144 N N . PHE A 1 147 ? 1.731 12.010 -2.523 1.00 92.19 147 PHE A N 1
ATOM 1145 C CA . PHE A 1 147 ? 0.529 11.235 -2.809 1.00 92.19 147 PHE A CA 1
ATOM 1146 C C . PHE A 1 147 ? -0.745 12.051 -2.568 1.00 92.19 147 PHE A C 1
ATOM 1148 O O . PHE A 1 147 ? -0.823 12.878 -1.661 1.00 92.19 147 PHE A O 1
ATOM 1155 N N . SER A 1 148 ? -1.756 11.811 -3.403 1.00 92.62 148 SER A N 1
ATOM 1156 C CA . SER A 1 148 ? -3.109 12.346 -3.247 1.00 92.62 148 SER A CA 1
ATOM 1157 C C . SER A 1 148 ? -4.121 11.276 -3.624 1.00 92.62 148 SER A C 1
ATOM 1159 O O . SER A 1 148 ? -4.472 11.085 -4.790 1.00 92.62 148 SER A O 1
ATOM 1161 N N . PHE A 1 149 ? -4.557 10.537 -2.616 1.00 93.88 149 PHE A N 1
ATOM 1162 C CA . PHE A 1 149 ? -5.621 9.556 -2.741 1.00 93.88 149 PHE A CA 1
ATOM 1163 C C . PHE A 1 149 ? -6.527 9.609 -1.512 1.00 93.88 149 PHE A C 1
ATOM 1165 O O . PHE A 1 149 ? -6.151 10.130 -0.460 1.00 93.88 149 PHE A O 1
ATOM 1172 N N . ASP A 1 150 ? -7.744 9.110 -1.682 1.00 94.62 150 ASP A N 1
ATOM 1173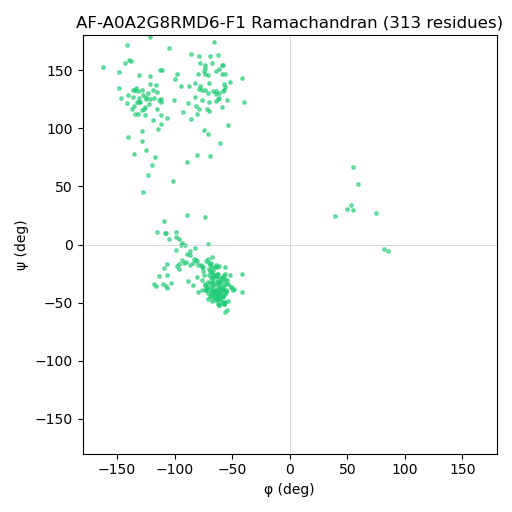 C CA . ASP A 1 150 ? -8.835 9.207 -0.722 1.00 94.62 150 ASP A CA 1
ATOM 1174 C C . ASP A 1 150 ? -9.344 7.819 -0.300 1.00 94.62 150 ASP A C 1
ATOM 1176 O O . ASP A 1 150 ? -8.924 6.770 -0.806 1.00 94.62 150 ASP A O 1
ATOM 1180 N N . ASP A 1 151 ? -10.329 7.814 0.595 1.00 95.88 151 ASP A N 1
ATOM 1181 C CA . ASP A 1 151 ? -11.002 6.598 1.057 1.00 95.88 151 ASP A CA 1
ATOM 1182 C C . ASP A 1 151 ? -11.616 5.771 -0.087 1.00 95.88 151 ASP A C 1
ATOM 1184 O O . ASP A 1 151 ? -11.707 4.542 0.012 1.00 95.88 151 ASP A O 1
ATOM 1188 N N . ASN A 1 152 ? -12.037 6.410 -1.188 1.00 97.12 152 ASN A N 1
ATOM 1189 C CA . ASN A 1 152 ? -12.575 5.701 -2.350 1.00 97.12 152 ASN A CA 1
ATOM 1190 C C . ASN A 1 152 ? -11.494 4.876 -3.042 1.00 97.12 152 ASN A C 1
ATOM 1192 O O . ASN A 1 152 ? -11.748 3.725 -3.400 1.00 97.12 152 ASN A O 1
ATOM 1196 N N . PHE A 1 153 ? -10.292 5.426 -3.197 1.00 97.38 153 PHE A N 1
ATOM 1197 C CA . PHE A 1 153 ? -9.178 4.669 -3.746 1.00 97.38 153 PHE A CA 1
ATOM 1198 C C . PHE A 1 153 ? -8.745 3.530 -2.815 1.00 97.38 153 PHE A C 1
ATOM 1200 O O . PHE A 1 153 ? -8.511 2.418 -3.287 1.00 97.38 153 PHE A O 1
ATOM 1207 N N . CYS A 1 154 ? -8.737 3.735 -1.493 1.00 98.12 154 CYS A N 1
ATOM 1208 C CA . CYS A 1 154 ? -8.506 2.646 -0.535 1.00 98.12 154 CYS A CA 1
ATOM 1209 C C . CYS A 1 154 ? -9.546 1.523 -0.652 1.00 98.12 154 CYS A C 1
ATOM 1211 O O . CYS A 1 154 ? -9.192 0.343 -0.605 1.00 98.12 154 CYS A O 1
ATOM 1213 N N . ARG A 1 155 ? -10.823 1.865 -0.862 1.00 98.25 155 ARG A N 1
ATOM 1214 C CA . ARG A 1 155 ? -11.879 0.883 -1.148 1.00 98.25 155 ARG A CA 1
ATOM 1215 C C . ARG A 1 155 ? -11.599 0.103 -2.429 1.00 98.25 155 ARG A C 1
ATOM 1217 O O . ARG A 1 155 ? -11.787 -1.115 -2.443 1.00 98.25 155 ARG A O 1
ATOM 1224 N N . ASP A 1 156 ? -11.188 0.792 -3.489 1.00 98.56 156 ASP A N 1
ATOM 1225 C CA . ASP A 1 156 ? -10.873 0.174 -4.776 1.00 98.56 156 ASP A CA 1
ATOM 1226 C C . ASP A 1 156 ? -9.663 -0.772 -4.644 1.00 98.56 156 ASP A C 1
ATOM 1228 O O . ASP A 1 156 ? -9.746 -1.912 -5.098 1.00 98.56 156 ASP A O 1
ATOM 1232 N N . MET A 1 157 ? -8.602 -0.370 -3.928 1.00 98.56 157 MET A N 1
ATOM 1233 C CA . MET A 1 157 ? -7.452 -1.229 -3.590 1.00 98.56 157 MET A CA 1
ATOM 1234 C C . MET A 1 157 ? -7.872 -2.489 -2.827 1.00 98.56 157 MET A C 1
ATOM 1236 O O . MET A 1 157 ? -7.529 -3.602 -3.224 1.00 98.56 157 MET A O 1
ATOM 1240 N N . ALA A 1 158 ? -8.651 -2.333 -1.754 1.00 98.56 158 ALA A N 1
ATOM 1241 C CA . ALA A 1 158 ? -9.082 -3.457 -0.927 1.00 98.56 158 ALA A CA 1
ATOM 1242 C C . ALA A 1 158 ? -9.920 -4.477 -1.724 1.00 98.56 158 ALA A C 1
ATOM 1244 O O . ALA A 1 158 ? -9.768 -5.684 -1.550 1.00 98.56 158 ALA A O 1
ATOM 1245 N N . LYS A 1 159 ? -10.779 -4.004 -2.638 1.00 98.56 159 LYS A N 1
ATOM 1246 C CA . LYS A 1 159 ? -11.567 -4.871 -3.530 1.00 98.56 159 LYS A CA 1
ATOM 1247 C C . LYS A 1 159 ? -10.728 -5.526 -4.623 1.00 98.56 159 LYS A C 1
ATOM 1249 O O . LYS A 1 159 ? -10.997 -6.670 -4.982 1.00 98.56 159 LYS A O 1
ATOM 1254 N N . ALA A 1 160 ? -9.759 -4.797 -5.169 1.00 98.56 160 ALA A N 1
ATOM 1255 C CA . ALA A 1 160 ? -8.870 -5.285 -6.214 1.00 98.56 160 ALA A CA 1
ATOM 1256 C C . ALA A 1 160 ? -7.944 -6.400 -5.710 1.00 98.56 160 ALA A C 1
ATOM 1258 O O . ALA A 1 160 ? -7.622 -7.313 -6.469 1.00 98.56 160 ALA A O 1
ATOM 1259 N N . TRP A 1 161 ? -7.544 -6.356 -4.434 1.00 98.62 161 TRP A N 1
ATOM 1260 C CA . TRP A 1 161 ? -6.550 -7.263 -3.853 1.00 98.62 161 TRP A CA 1
ATOM 1261 C C . TRP A 1 161 ? -7.126 -8.092 -2.689 1.00 98.62 161 TRP A C 1
ATOM 1263 O O . TRP A 1 161 ? -6.722 -7.939 -1.534 1.00 98.62 161 TRP A O 1
ATOM 1273 N N . PRO A 1 162 ? -8.053 -9.028 -2.955 1.00 98.44 162 PRO A N 1
ATOM 1274 C CA . PRO A 1 162 ? -8.690 -9.829 -1.905 1.00 98.44 162 PRO A CA 1
ATOM 1275 C C . PRO A 1 162 ? -7.730 -10.816 -1.214 1.00 98.44 162 PRO A C 1
ATOM 1277 O O . PRO A 1 162 ? -8.034 -11.341 -0.143 1.00 98.44 162 PRO A O 1
ATOM 1280 N N . HIS A 1 163 ? -6.570 -11.090 -1.818 1.00 98.62 163 HIS A N 1
ATOM 1281 C CA . HIS A 1 163 ? -5.534 -11.984 -1.288 1.00 98.62 163 HIS A CA 1
ATOM 1282 C C . HIS A 1 163 ? -4.391 -11.240 -0.584 1.00 98.62 163 HIS A C 1
ATOM 1284 O O . HIS A 1 163 ? -3.368 -11.852 -0.283 1.00 98.62 163 HIS A O 1
ATOM 1290 N N . LEU A 1 164 ? -4.546 -9.937 -0.337 1.00 98.81 164 LEU A N 1
ATOM 1291 C CA . LEU A 1 164 ? -3.511 -9.097 0.254 1.00 98.81 164 LEU A CA 1
ATOM 1292 C C . LEU A 1 164 ? -3.129 -9.589 1.658 1.00 98.81 164 LEU A C 1
ATOM 1294 O O . LEU A 1 164 ? -3.992 -9.746 2.519 1.00 98.81 164 LEU A O 1
ATOM 1298 N N . GLU A 1 165 ? -1.835 -9.821 1.875 1.00 98.81 165 GLU A N 1
ATOM 1299 C CA . GLU A 1 165 ? -1.225 -10.228 3.147 1.00 98.81 165 GLU A CA 1
ATOM 1300 C C . GLU A 1 165 ? -0.452 -9.058 3.778 1.00 98.81 165 GLU A C 1
ATOM 1302 O O . GLU A 1 165 ? -0.500 -8.865 4.992 1.00 98.81 165 GLU A O 1
ATOM 1307 N N . GLU A 1 166 ? 0.218 -8.240 2.965 1.00 98.69 166 GLU A N 1
ATOM 1308 C CA . GLU A 1 166 ? 0.998 -7.084 3.413 1.00 98.69 166 GLU A CA 1
ATOM 1309 C C . GLU A 1 166 ? 0.815 -5.900 2.460 1.00 98.69 166 GLU A C 1
ATOM 1311 O O . GLU A 1 166 ? 1.001 -6.029 1.245 1.00 98.69 166 GLU A O 1
ATOM 1316 N N . LEU A 1 167 ? 0.484 -4.735 3.017 1.00 98.44 167 LEU A N 1
ATOM 1317 C CA . LEU A 1 167 ? 0.373 -3.477 2.285 1.00 98.44 167 LEU A CA 1
ATOM 1318 C C . LEU A 1 167 ? 1.153 -2.387 3.006 1.00 98.44 167 LEU A C 1
ATOM 1320 O O . LEU A 1 167 ? 0.844 -2.073 4.143 1.00 98.44 167 LEU A O 1
ATOM 1324 N N . TYR A 1 168 ? 2.107 -1.773 2.321 1.00 97.38 168 TYR A N 1
ATOM 1325 C CA . TYR A 1 168 ? 2.859 -0.614 2.791 1.00 97.38 168 TYR A CA 1
ATOM 1326 C C . TYR A 1 168 ? 2.803 0.459 1.713 1.00 97.38 168 TYR A C 1
ATOM 1328 O O . TYR A 1 168 ? 3.538 0.394 0.726 1.00 97.38 168 TYR A O 1
ATOM 1336 N N . PHE A 1 169 ? 1.900 1.420 1.854 1.00 96.00 169 PHE A N 1
ATOM 1337 C CA . PHE A 1 169 ? 1.578 2.346 0.779 1.00 96.00 169 PHE A CA 1
ATOM 1338 C C . PHE A 1 169 ? 1.666 3.783 1.270 1.00 96.00 169 PHE A C 1
ATOM 1340 O O . PHE A 1 169 ? 0.915 4.186 2.151 1.00 96.00 169 PHE A O 1
ATOM 1347 N N . ALA A 1 170 ? 2.611 4.535 0.703 1.00 92.88 170 ALA A N 1
ATOM 1348 C CA . ALA A 1 170 ? 2.844 5.940 1.016 1.00 92.88 170 ALA A CA 1
ATOM 1349 C C . ALA A 1 170 ? 2.956 6.235 2.526 1.00 92.88 170 ALA A C 1
ATOM 1351 O O . ALA A 1 170 ? 2.542 7.303 2.961 1.00 92.88 170 ALA A O 1
ATOM 1352 N N . HIS A 1 171 ? 3.445 5.279 3.322 1.00 91.50 171 HIS A N 1
ATOM 1353 C CA . HIS A 1 171 ? 3.371 5.344 4.786 1.00 91.50 171 HIS A CA 1
ATOM 1354 C C . HIS A 1 171 ? 4.622 5.890 5.470 1.00 91.50 171 HIS A C 1
ATOM 1356 O O . HIS A 1 171 ? 4.529 6.273 6.625 1.00 91.50 171 HIS A O 1
ATOM 1362 N N . GLU A 1 172 ? 5.748 5.934 4.758 1.00 88.88 172 GLU A N 1
ATOM 1363 C CA . GLU A 1 172 ? 7.038 6.358 5.311 1.00 88.88 172 GLU A CA 1
ATOM 1364 C C . GLU A 1 172 ? 7.114 7.889 5.425 1.00 88.88 172 GLU A C 1
ATOM 1366 O O . GLU A 1 172 ? 6.473 8.614 4.653 1.00 88.88 172 GLU A O 1
ATOM 1371 N N . ILE A 1 173 ? 7.972 8.379 6.321 1.00 82.12 173 ILE A N 1
ATOM 1372 C CA . ILE A 1 173 ? 8.221 9.810 6.563 1.00 82.12 173 ILE A CA 1
ATOM 1373 C C . ILE A 1 173 ? 8.523 10.621 5.293 1.00 82.12 173 ILE A C 1
ATOM 1375 O O . ILE A 1 173 ? 8.042 11.740 5.159 1.00 82.12 173 ILE A O 1
ATOM 1379 N N . TRP A 1 174 ? 9.241 10.044 4.325 1.00 83.94 174 TRP A N 1
ATOM 1380 C CA . TRP A 1 174 ? 9.613 10.710 3.068 1.00 83.94 174 TRP A CA 1
ATOM 1381 C C . TRP A 1 174 ? 8.508 10.687 2.002 1.00 83.94 174 TRP A C 1
ATOM 1383 O O . TRP A 1 174 ? 8.687 11.206 0.901 1.00 83.94 174 TRP A O 1
ATOM 1393 N N . CYS A 1 175 ? 7.372 10.042 2.277 1.00 86.81 175 CYS A N 1
ATOM 1394 C CA . CYS A 1 175 ? 6.199 10.118 1.414 1.00 86.81 175 CYS A CA 1
ATOM 1395 C C . CYS A 1 175 ? 5.398 11.361 1.811 1.00 86.81 175 CYS A C 1
ATOM 1397 O O . CYS A 1 175 ? 4.753 11.364 2.866 1.00 86.81 175 CYS A O 1
ATOM 1399 N N . LEU A 1 176 ? 5.400 12.402 0.977 1.00 82.75 176 LEU A N 1
ATOM 1400 C CA . LEU A 1 176 ? 4.533 13.554 1.219 1.00 82.75 176 LEU A CA 1
ATOM 1401 C C . LEU A 1 176 ? 3.080 13.217 0.912 1.00 82.75 176 LEU A C 1
ATOM 1403 O O . LEU A 1 176 ? 2.781 12.400 0.041 1.00 82.75 176 LEU A O 1
ATOM 1407 N N . HIS A 1 177 ? 2.168 13.900 1.589 1.00 77.38 177 HIS A N 1
ATOM 1408 C CA . HIS A 1 177 ? 0.751 13.865 1.260 1.00 77.38 177 HIS A CA 1
ATOM 1409 C C . HIS A 1 177 ? 0.265 15.290 1.030 1.00 77.38 177 HIS A C 1
ATOM 1411 O O . HIS A 1 177 ? 0.457 16.166 1.870 1.00 77.38 177 HIS A O 1
ATOM 1417 N N . ALA A 1 178 ? -0.375 15.517 -0.119 1.00 75.12 178 ALA A N 1
ATOM 1418 C CA . ALA A 1 178 ? -1.309 16.637 -0.254 1.00 75.12 178 ALA A CA 1
ATOM 1419 C C . ALA A 1 178 ? -2.423 16.446 0.798 1.00 75.12 178 ALA A C 1
ATOM 1421 O O . ALA A 1 178 ? -2.615 15.296 1.201 1.00 75.12 178 ALA A O 1
ATOM 1422 N N . PRO A 1 179 ? -3.123 17.504 1.273 1.00 77.00 179 PRO A N 1
ATOM 1423 C CA . PRO A 1 179 ? -3.927 17.451 2.500 1.00 77.00 179 PRO A CA 1
ATOM 1424 C C . PRO A 1 179 ? -4.683 16.132 2.625 1.00 77.00 179 PRO A C 1
ATOM 1426 O O . PRO A 1 179 ? -5.388 15.740 1.692 1.00 77.00 179 PRO A O 1
ATOM 1429 N N . LEU A 1 180 ? -4.432 15.439 3.739 1.00 76.06 180 LEU A N 1
ATOM 1430 C CA . LEU A 1 180 ? -4.756 14.029 3.930 1.00 76.06 180 LEU A CA 1
ATOM 1431 C C . LEU A 1 180 ? -6.233 13.777 3.633 1.00 76.06 180 LEU A C 1
ATOM 1433 O O . LEU A 1 180 ? -7.114 14.101 4.422 1.00 76.06 180 LEU A O 1
ATOM 1437 N N . ALA A 1 181 ? -6.502 13.204 2.462 1.00 83.81 181 ALA A N 1
ATOM 1438 C CA . ALA A 1 181 ? -7.856 12.856 2.045 1.00 83.81 181 ALA A CA 1
ATOM 1439 C C . ALA A 1 181 ? -8.241 11.433 2.474 1.00 83.81 181 ALA A C 1
ATOM 1441 O O . ALA A 1 181 ? -9.417 11.070 2.432 1.00 83.81 181 ALA A O 1
ATOM 1442 N N . THR A 1 182 ? -7.257 10.618 2.865 1.00 93.06 182 THR A N 1
ATOM 1443 C CA . THR A 1 182 ? -7.495 9.281 3.408 1.00 93.06 182 THR A CA 1
ATOM 1444 C C . THR A 1 182 ? -7.695 9.381 4.910 1.00 93.06 182 THR A C 1
ATOM 1446 O O . THR A 1 182 ? -6.813 9.835 5.636 1.00 93.06 182 THR A O 1
ATOM 1449 N N . THR A 1 183 ? -8.848 8.924 5.377 1.00 93.94 183 THR A N 1
ATOM 1450 C CA . THR A 1 183 ? -9.230 8.946 6.783 1.00 93.94 183 THR A CA 1
ATOM 1451 C C . THR A 1 183 ? -9.125 7.556 7.401 1.00 93.94 183 THR A C 1
ATOM 1453 O O . THR A 1 183 ? -9.046 6.528 6.721 1.00 93.94 183 THR A O 1
ATOM 1456 N N . VAL A 1 184 ? -9.229 7.485 8.726 1.00 93.94 184 VAL A N 1
ATOM 1457 C CA . VAL A 1 184 ? -9.316 6.213 9.459 1.00 93.94 184 VAL A CA 1
ATOM 1458 C C . VAL A 1 184 ? -10.491 5.322 8.991 1.00 93.94 184 VAL A C 1
ATOM 1460 O O . VAL A 1 184 ? -10.456 4.100 9.168 1.00 93.94 184 VAL A O 1
ATOM 1463 N N . ARG A 1 185 ? -11.518 5.873 8.319 1.00 94.31 185 ARG A N 1
ATOM 1464 C CA . ARG A 1 185 ? -12.640 5.101 7.740 1.00 94.31 185 ARG A CA 1
ATOM 1465 C C . ARG A 1 185 ? -12.172 4.088 6.697 1.00 94.31 185 ARG A C 1
ATOM 1467 O O . ARG A 1 185 ? -12.762 3.005 6.607 1.00 94.31 185 ARG A O 1
ATOM 1474 N N . ALA A 1 186 ? -11.095 4.390 5.969 1.00 96.38 186 ALA A N 1
ATOM 1475 C CA . ALA A 1 186 ? -10.519 3.512 4.954 1.00 96.38 186 ALA A CA 1
ATOM 1476 C C . ALA A 1 186 ? -10.179 2.110 5.489 1.00 96.38 186 ALA A C 1
ATOM 1478 O O . ALA A 1 186 ? -10.288 1.121 4.759 1.00 96.38 186 ALA A O 1
ATOM 1479 N N . LEU A 1 187 ? -9.838 1.998 6.780 1.00 97.38 187 LEU A N 1
ATOM 1480 C CA . LEU A 1 187 ? -9.533 0.725 7.439 1.00 97.38 187 LEU A CA 1
ATOM 1481 C C . LEU A 1 187 ? -10.676 -0.296 7.337 1.00 97.38 187 LEU A C 1
ATOM 1483 O O . LEU A 1 187 ? -10.422 -1.498 7.231 1.00 97.38 187 LEU A O 1
ATOM 1487 N N . SER A 1 188 ? -11.932 0.161 7.331 1.00 97.62 188 SER A N 1
ATOM 1488 C CA . SER A 1 188 ? -13.100 -0.724 7.243 1.00 97.62 188 SER A CA 1
ATOM 1489 C C . SER A 1 188 ? -13.147 -1.505 5.926 1.00 97.62 188 SER A C 1
ATOM 1491 O O . SER A 1 188 ? -13.588 -2.656 5.910 1.00 97.62 188 SER A O 1
ATOM 1493 N N . TYR A 1 189 ? -12.639 -0.930 4.831 1.00 98.38 189 TYR A N 1
ATOM 1494 C CA . TYR A 1 189 ? -12.588 -1.602 3.536 1.00 98.38 189 TYR A CA 1
ATOM 1495 C C . TYR A 1 189 ? -11.589 -2.758 3.546 1.00 98.38 189 TYR A C 1
ATOM 1497 O O . TYR A 1 189 ? -11.925 -3.854 3.103 1.00 98.38 189 TYR A O 1
ATOM 1505 N N . PHE A 1 190 ? -10.399 -2.561 4.114 1.00 98.44 190 PHE A N 1
ATOM 1506 C CA . PHE A 1 190 ? -9.419 -3.639 4.261 1.00 98.44 190 PHE A CA 1
ATOM 1507 C C . PHE A 1 190 ? -9.919 -4.733 5.211 1.00 98.44 190 PHE A C 1
ATOM 1509 O O . PHE A 1 190 ? -9.775 -5.917 4.914 1.00 98.44 190 PHE A O 1
ATOM 1516 N N . ALA A 1 191 ? -10.592 -4.357 6.303 1.00 98.31 191 ALA A N 1
ATOM 1517 C CA . ALA A 1 191 ? -11.221 -5.310 7.215 1.00 98.31 191 ALA A CA 1
ATOM 1518 C C . ALA A 1 191 ? -12.285 -6.187 6.524 1.00 98.31 191 ALA A C 1
ATOM 1520 O O . ALA A 1 191 ? -12.399 -7.378 6.818 1.00 98.31 191 ALA A O 1
ATOM 1521 N N . ALA A 1 192 ? -13.057 -5.598 5.604 1.00 98.00 192 ALA A N 1
ATOM 1522 C CA . ALA A 1 192 ? -14.131 -6.274 4.885 1.00 98.00 192 ALA A CA 1
ATOM 1523 C C . ALA A 1 192 ? -13.636 -7.141 3.716 1.00 98.00 192 ALA A C 1
ATOM 1525 O O . ALA A 1 192 ? -14.160 -8.235 3.505 1.00 98.00 192 ALA A O 1
ATOM 1526 N N . TYR A 1 193 ? -12.657 -6.657 2.945 1.00 98.38 193 TYR A N 1
ATOM 1527 C CA . TYR A 1 193 ? -12.280 -7.263 1.663 1.00 98.38 193 TYR A CA 1
ATOM 1528 C C . TYR A 1 193 ? -10.947 -8.026 1.688 1.00 98.38 193 TYR A C 1
ATOM 1530 O O . TYR A 1 193 ? -10.734 -8.866 0.817 1.00 98.38 193 TYR A O 1
ATOM 1538 N N . CYS A 1 194 ? -10.085 -7.810 2.690 1.00 98.44 194 CYS A N 1
ATOM 1539 C CA . CYS A 1 194 ? -8.757 -8.430 2.787 1.00 98.44 194 CYS A CA 1
ATOM 1540 C C . CYS A 1 194 ? -8.643 -9.331 4.039 1.00 98.44 194 CYS A C 1
ATOM 1542 O O . CYS A 1 194 ? -7.999 -8.960 5.025 1.00 98.44 194 CYS A O 1
ATOM 1544 N N . PRO A 1 195 ? -9.247 -10.536 4.044 1.00 98.06 195 PRO A N 1
ATOM 1545 C CA . PRO A 1 195 ? -9.256 -11.414 5.219 1.00 98.06 195 PRO A CA 1
ATOM 1546 C C . PRO A 1 195 ? -7.861 -11.922 5.620 1.00 98.06 195 PRO A C 1
ATOM 1548 O O . PRO A 1 195 ? -7.621 -12.213 6.790 1.00 98.06 195 PRO A O 1
ATOM 1551 N N . GLU A 1 196 ? -6.930 -12.018 4.668 1.00 98.56 196 GLU A N 1
ATOM 1552 C CA . GLU A 1 196 ? -5.573 -12.525 4.904 1.00 98.56 196 GLU A CA 1
ATOM 1553 C C . GLU A 1 196 ? -4.555 -11.438 5.273 1.00 98.56 196 GLU A C 1
ATOM 1555 O O . GLU A 1 196 ? -3.405 -11.776 5.551 1.00 98.56 196 GLU A O 1
ATOM 1560 N N . LEU A 1 197 ? -4.965 -10.165 5.331 1.00 98.75 197 LEU A N 1
ATOM 1561 C CA . LEU A 1 197 ? -4.075 -9.039 5.618 1.00 98.75 197 LEU A CA 1
ATOM 1562 C C . LEU A 1 197 ? -3.498 -9.161 7.031 1.00 98.75 197 LEU A C 1
ATOM 1564 O O . LEU A 1 197 ? -4.239 -9.356 7.988 1.00 98.75 197 LEU A O 1
ATOM 1568 N N . ARG A 1 198 ? -2.174 -9.051 7.160 1.00 98.44 198 ARG A N 1
ATOM 15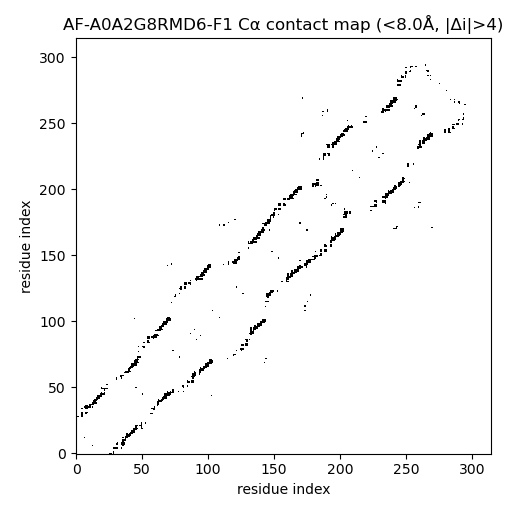69 C CA . ARG A 1 198 ? -1.401 -9.195 8.406 1.00 98.44 198 ARG A CA 1
ATOM 1570 C C . ARG A 1 198 ? -0.669 -7.918 8.783 1.00 98.44 198 ARG A C 1
ATOM 1572 O O . ARG A 1 198 ? -0.563 -7.645 9.979 1.00 98.44 198 ARG A O 1
ATOM 1579 N N . ALA A 1 199 ? -0.211 -7.153 7.796 1.00 98.19 199 ALA A N 1
ATOM 1580 C CA . ALA A 1 199 ? 0.453 -5.875 8.005 1.00 98.19 199 ALA A CA 1
ATOM 1581 C C . ALA A 1 199 ? -0.103 -4.799 7.068 1.00 98.19 199 ALA A C 1
ATOM 1583 O O . ALA A 1 199 ? -0.289 -5.043 5.873 1.00 98.19 199 ALA A O 1
ATOM 1584 N N . LEU A 1 200 ? -0.362 -3.619 7.624 1.00 98.00 200 LEU A N 1
ATOM 1585 C CA . LEU A 1 200 ? -0.889 -2.465 6.911 1.00 98.00 200 LEU A CA 1
ATOM 1586 C C . LEU A 1 200 ? -0.119 -1.214 7.324 1.00 98.00 200 LEU A C 1
ATOM 1588 O O . LEU A 1 200 ? -0.158 -0.839 8.486 1.00 98.00 200 LEU A O 1
ATOM 1592 N N . GLY A 1 201 ? 0.545 -0.560 6.382 1.00 96.31 201 GLY A N 1
ATOM 1593 C CA . GLY A 1 201 ? 1.108 0.773 6.517 1.00 96.31 201 GLY A CA 1
ATOM 1594 C C . GLY A 1 201 ? 0.405 1.727 5.566 1.00 96.31 201 GLY A C 1
ATOM 1595 O O . GLY A 1 201 ? 0.491 1.546 4.350 1.00 96.31 201 GLY A O 1
ATOM 1596 N N . LEU A 1 202 ? -0.282 2.721 6.124 1.00 95.12 202 LEU A N 1
ATOM 1597 C CA . LEU A 1 202 ? -0.996 3.777 5.408 1.00 95.12 202 LEU A CA 1
ATOM 1598 C C . LEU A 1 202 ? -0.962 5.057 6.242 1.00 95.12 202 LEU A C 1
ATOM 1600 O O . LEU A 1 202 ? -1.014 4.992 7.469 1.00 95.12 202 LEU A O 1
ATOM 1604 N N . LYS A 1 203 ? -0.948 6.210 5.575 1.00 92.25 203 LYS A N 1
ATOM 1605 C CA . LYS A 1 203 ? -1.218 7.499 6.219 1.00 92.25 203 LYS A CA 1
ATOM 1606 C C . LYS A 1 203 ? -2.728 7.707 6.316 1.00 92.25 203 LYS A C 1
ATOM 1608 O O . LYS A 1 203 ? -3.444 7.504 5.335 1.00 92.25 203 LYS A O 1
ATOM 1613 N N . LEU A 1 204 ? -3.210 7.998 7.520 1.00 92.44 204 LEU A N 1
ATOM 1614 C CA . LEU A 1 204 ? -4.622 8.028 7.888 1.00 92.44 204 LEU A CA 1
ATOM 1615 C C . LEU A 1 204 ? -4.903 9.253 8.756 1.00 92.44 204 LEU A C 1
ATOM 1617 O O . LEU A 1 204 ? -4.450 9.310 9.897 1.00 92.44 204 LEU A O 1
ATOM 1621 N N . ASP A 1 205 ? -5.731 10.167 8.265 1.00 92.06 205 ASP A N 1
ATOM 1622 C CA . ASP A 1 205 ? -6.274 11.240 9.091 1.00 92.06 205 ASP A CA 1
ATOM 1623 C C . ASP A 1 205 ? -7.321 10.674 10.069 1.00 92.06 205 ASP A C 1
ATOM 1625 O O . ASP A 1 205 ? -8.365 10.135 9.675 1.00 92.06 205 ASP A O 1
ATOM 1629 N N . ALA A 1 206 ? -7.033 10.780 11.365 1.00 90.62 206 ALA A N 1
ATOM 1630 C CA . ALA A 1 206 ? -7.934 10.410 12.451 1.00 90.62 206 ALA A CA 1
ATOM 1631 C C . ALA A 1 206 ? -8.503 11.635 13.200 1.00 90.62 206 ALA A C 1
ATOM 1633 O O . ALA A 1 206 ? -9.149 11.478 14.238 1.00 90.62 206 ALA A O 1
ATOM 1634 N N . GLN A 1 207 ? -8.311 12.859 12.698 1.00 88.75 207 GLN A N 1
ATOM 1635 C CA . GLN A 1 207 ? -8.993 14.063 13.190 1.00 88.75 207 GLN A CA 1
ATOM 1636 C C . GLN A 1 207 ? -10.414 14.220 12.646 1.00 88.75 207 GLN A C 1
ATOM 1638 O O . GLN A 1 207 ? -11.195 14.983 13.224 1.00 88.75 207 GLN A O 1
ATOM 1643 N N . CYS A 1 208 ? -10.794 13.476 11.601 1.00 78.31 208 CYS A N 1
ATOM 1644 C CA . CYS A 1 208 ? -12.132 13.534 11.000 1.00 78.31 208 CYS A CA 1
ATOM 1645 C C . CYS A 1 208 ? -13.274 13.364 12.028 1.00 78.31 208 CYS A C 1
ATOM 1647 O O . CYS A 1 208 ? -14.354 13.936 11.871 1.00 78.31 208 CYS A O 1
ATOM 1649 N N . TRP A 1 209 ? -13.031 12.678 13.151 1.00 75.56 209 TRP A N 1
ATOM 1650 C CA . TRP A 1 209 ? -14.012 12.538 14.235 1.00 75.56 209 TRP A CA 1
ATOM 1651 C C . TRP A 1 209 ? -14.424 13.830 14.921 1.00 75.56 209 TRP A C 1
ATOM 1653 O O . TRP A 1 209 ? -15.546 13.905 15.429 1.00 75.56 209 TRP A O 1
ATOM 1663 N N . LEU A 1 210 ? -13.556 14.842 14.925 1.00 73.38 210 LEU A N 1
ATOM 1664 C CA . LEU A 1 210 ? -13.876 16.142 15.510 1.00 73.38 210 LEU A CA 1
ATOM 1665 C C . LEU A 1 210 ? -14.917 16.904 14.694 1.00 73.38 210 LEU A C 1
ATOM 1667 O O . LEU A 1 210 ? -15.625 17.746 15.242 1.00 73.38 210 LEU A O 1
ATOM 1671 N N . GLN A 1 211 ? -15.000 16.621 13.395 1.00 69.19 211 GLN A N 1
ATOM 1672 C CA . GLN A 1 211 ? -15.880 17.333 12.473 1.00 69.19 211 GLN A CA 1
ATOM 1673 C C . GLN A 1 211 ? -17.277 16.701 12.411 1.00 69.19 211 GLN A C 1
ATOM 1675 O O . GLN A 1 211 ? -18.265 17.408 12.227 1.00 69.19 211 GLN A O 1
ATOM 1680 N N . GLU A 1 212 ? -17.375 15.380 12.590 1.00 64.69 212 GLU A N 1
ATOM 1681 C CA . GLU A 1 212 ? -18.606 14.627 12.312 1.00 64.69 212 GLU A CA 1
ATOM 1682 C C . GLU A 1 212 ? -19.475 14.338 13.546 1.00 64.69 212 GLU A C 1
ATOM 1684 O O . GLU A 1 212 ? -20.662 14.039 13.402 1.00 64.69 212 GLU A O 1
ATOM 1689 N N . THR A 1 213 ? -18.937 14.432 14.768 1.00 58.25 213 THR A N 1
ATOM 1690 C CA . THR A 1 213 ? -19.714 14.147 15.986 1.00 58.25 213 THR A CA 1
ATOM 1691 C C . THR A 1 213 ? -19.615 15.272 17.012 1.00 58.25 213 THR A C 1
ATOM 1693 O O . THR A 1 213 ? -18.513 15.720 17.324 1.00 58.25 213 THR A O 1
ATOM 1696 N N . PRO A 1 214 ? -20.740 15.729 17.605 1.00 64.56 214 PRO A N 1
ATOM 1697 C CA . PRO A 1 214 ? -20.675 16.560 18.797 1.00 64.56 214 PRO A CA 1
ATOM 1698 C C . PRO A 1 214 ? -19.849 15.810 19.841 1.00 64.56 214 PRO A C 1
ATOM 1700 O O . PRO A 1 214 ? -20.191 14.675 20.178 1.00 64.56 214 PRO A O 1
ATOM 1703 N N . TRP A 1 215 ? -18.790 16.440 20.354 1.00 56.25 215 TRP A N 1
ATOM 1704 C CA . TRP A 1 215 ? -17.811 15.885 21.307 1.00 56.25 215 TRP A CA 1
ATOM 1705 C C . TRP A 1 215 ? -18.405 15.027 22.442 1.00 56.25 215 TRP A C 1
ATOM 1707 O O . TRP A 1 215 ? -17.745 14.156 23.002 1.00 56.25 215 TRP A O 1
ATOM 1717 N N . GLN A 1 216 ? -19.668 15.264 22.788 1.00 57.75 216 GLN A N 1
ATOM 1718 C CA . GLN A 1 216 ? -20.398 14.596 23.857 1.00 57.75 216 GLN A CA 1
ATOM 1719 C C . GLN A 1 216 ? -20.869 13.173 23.509 1.00 57.75 216 GLN A C 1
ATOM 1721 O O . GLN A 1 216 ? -21.160 12.405 24.421 1.00 57.75 216 GLN A O 1
ATOM 1726 N N . ALA A 1 217 ? -20.945 12.788 22.230 1.00 61.75 217 ALA A N 1
ATOM 1727 C CA . ALA A 1 217 ? -21.584 11.529 21.852 1.00 61.75 217 ALA A CA 1
ATOM 1728 C C . ALA A 1 217 ? -20.735 10.278 22.144 1.00 61.75 217 ALA A C 1
ATOM 1730 O O . ALA A 1 217 ? -21.323 9.205 22.257 1.00 61.75 217 ALA A O 1
ATOM 1731 N N . ARG A 1 218 ? -19.394 10.385 22.263 1.00 71.12 218 ARG A N 1
ATOM 1732 C CA . ARG A 1 218 ? -18.428 9.267 22.477 1.00 71.12 218 ARG A CA 1
ATOM 1733 C C . ARG A 1 218 ? -18.743 7.975 21.697 1.00 71.12 218 ARG A C 1
ATOM 1735 O O . ARG A 1 218 ? -18.356 6.879 22.093 1.00 71.12 218 ARG A O 1
ATOM 1742 N N . LYS A 1 219 ? -19.465 8.081 20.585 1.00 82.44 219 LYS A N 1
ATOM 1743 C CA . LYS A 1 219 ? -20.023 6.945 19.862 1.00 82.44 219 LYS A CA 1
ATOM 1744 C C . LYS A 1 219 ? -19.494 6.995 18.450 1.00 82.44 219 LYS A C 1
ATOM 1746 O O . LYS A 1 219 ? -19.736 7.961 17.736 1.00 82.44 219 LYS A O 1
ATOM 1751 N N . ILE A 1 220 ? -18.804 5.929 18.064 1.00 86.56 220 ILE A N 1
ATOM 1752 C CA . ILE A 1 220 ? -18.333 5.746 16.695 1.00 86.56 220 ILE A CA 1
ATOM 1753 C C . ILE A 1 220 ? -19.573 5.630 15.791 1.00 86.56 220 ILE A C 1
ATOM 1755 O O . ILE A 1 220 ? -20.426 4.771 16.068 1.00 86.56 220 ILE A O 1
ATOM 1759 N N . PRO A 1 221 ? -19.715 6.483 14.762 1.00 87.00 221 PRO A N 1
ATOM 1760 C CA . PRO A 1 221 ? -20.848 6.432 13.847 1.00 87.00 221 PRO A CA 1
ATOM 1761 C C . PRO A 1 221 ? -20.994 5.056 13.179 1.00 87.00 221 PRO A C 1
ATOM 1763 O O . PRO A 1 221 ? -20.020 4.339 12.953 1.00 87.00 221 PRO A O 1
ATOM 1766 N N . ALA A 1 222 ? -22.231 4.633 12.907 1.00 87.31 222 ALA A N 1
ATOM 1767 C CA . ALA A 1 222 ? -22.493 3.283 12.397 1.00 87.31 222 ALA A CA 1
ATOM 1768 C C . ALA A 1 222 ? -21.970 3.072 10.963 1.00 87.31 222 ALA A C 1
ATOM 1770 O O . ALA A 1 222 ? -21.588 1.958 10.606 1.00 87.31 222 ALA A O 1
ATOM 1771 N N . ASP A 1 223 ? -21.919 4.139 10.168 1.00 89.19 223 ASP A N 1
ATOM 1772 C CA . ASP A 1 223 ? -21.422 4.160 8.791 1.00 89.19 223 ASP A CA 1
ATOM 1773 C C . ASP A 1 223 ? -19.907 3.918 8.696 1.00 89.19 223 ASP A C 1
ATOM 1775 O O . ASP A 1 223 ? -19.429 3.433 7.674 1.00 89.19 223 ASP A O 1
ATOM 1779 N N . TYR A 1 224 ? -19.147 4.105 9.782 1.00 90.69 224 TYR A N 1
ATOM 1780 C CA . TYR A 1 224 ? -17.731 3.706 9.841 1.00 90.69 224 TYR A CA 1
ATOM 1781 C C . TYR A 1 224 ? -17.546 2.187 9.705 1.00 90.69 224 TYR A C 1
ATOM 1783 O O . TYR A 1 224 ? -16.466 1.713 9.363 1.00 90.69 224 TYR A O 1
ATOM 1791 N N . TYR A 1 225 ? -18.601 1.407 9.955 1.00 92.31 225 TYR A N 1
ATOM 1792 C CA . TYR A 1 225 ? -18.606 -0.047 9.802 1.00 92.31 225 TYR A CA 1
ATOM 1793 C C . TYR A 1 225 ? -19.418 -0.513 8.588 1.00 92.31 225 TYR A C 1
ATOM 1795 O O . TYR A 1 225 ? -19.664 -1.713 8.459 1.00 92.31 225 TYR A O 1
ATOM 1803 N N . GLU A 1 226 ? -19.853 0.393 7.704 1.00 92.62 226 GLU A N 1
ATOM 1804 C CA . GLU A 1 226 ? -20.748 0.065 6.586 1.00 92.62 226 GLU A CA 1
ATOM 1805 C C . GLU A 1 226 ? -20.182 -1.060 5.707 1.00 92.62 226 GLU A C 1
ATOM 1807 O O . GLU A 1 226 ? -20.903 -1.989 5.335 1.00 92.62 226 GLU A O 1
ATOM 1812 N N . ALA A 1 227 ? -18.869 -1.042 5.457 1.00 94.56 227 ALA A N 1
ATOM 1813 C CA . ALA A 1 227 ? -18.187 -2.062 4.666 1.00 94.56 227 ALA A CA 1
ATOM 1814 C C . ALA A 1 227 ? -18.332 -3.485 5.243 1.00 94.56 227 ALA A C 1
ATOM 1816 O O . ALA A 1 227 ? -18.358 -4.447 4.477 1.00 94.56 227 ALA A O 1
ATOM 1817 N N . LEU A 1 228 ? -18.482 -3.625 6.567 1.00 94.25 228 LEU A N 1
ATOM 1818 C CA . LEU A 1 228 ? -18.675 -4.914 7.238 1.00 94.25 228 LEU A CA 1
ATOM 1819 C C . LEU A 1 228 ? -20.122 -5.418 7.185 1.00 94.25 228 LEU A C 1
ATOM 1821 O O . LEU A 1 228 ? -20.365 -6.575 7.513 1.00 94.25 228 LEU A O 1
ATOM 1825 N N . ARG A 1 229 ? -21.098 -4.575 6.814 1.00 93.19 229 ARG A N 1
ATOM 1826 C CA . ARG A 1 229 ? -22.529 -4.942 6.723 1.00 93.19 229 ARG A CA 1
ATOM 1827 C C . ARG A 1 229 ? -23.091 -5.586 8.000 1.00 93.19 229 ARG A C 1
ATOM 1829 O O . ARG A 1 229 ? -23.948 -6.462 7.947 1.00 93.19 229 ARG A O 1
ATOM 1836 N N . GLY A 1 230 ? -22.598 -5.150 9.159 1.00 91.25 230 GLY A N 1
ATOM 1837 C CA . GLY A 1 230 ? -22.987 -5.684 10.468 1.00 91.25 230 GLY A CA 1
ATOM 1838 C C . GLY A 1 230 ? -22.279 -6.982 10.875 1.00 91.25 230 GLY A C 1
ATOM 1839 O O . GLY A 1 230 ? -22.463 -7.433 12.006 1.00 91.25 230 GLY A O 1
ATOM 1840 N N . GLU A 1 231 ? -21.441 -7.560 10.013 1.00 92.94 231 GLU A N 1
ATOM 1841 C CA . GLU A 1 231 ? -20.640 -8.735 10.344 1.00 92.94 231 GLU A CA 1
ATOM 1842 C C . GLU A 1 231 ? -19.404 -8.376 11.184 1.00 92.94 231 GLU A C 1
ATOM 1844 O O . GLU A 1 231 ? -18.960 -7.227 11.263 1.00 92.94 231 GLU A O 1
ATOM 1849 N N . ARG A 1 232 ? -18.824 -9.391 11.833 1.00 93.12 232 ARG A N 1
ATOM 1850 C CA . ARG A 1 232 ? -17.500 -9.264 12.448 1.00 93.12 232 ARG A CA 1
ATOM 1851 C C . ARG A 1 232 ? -16.439 -9.369 11.360 1.00 93.12 232 ARG A C 1
ATOM 1853 O O . ARG A 1 232 ? -16.500 -10.268 10.523 1.00 93.12 232 ARG A O 1
ATOM 1860 N N . SER A 1 233 ? -15.445 -8.491 11.424 1.00 96.06 233 SER A N 1
ATOM 1861 C CA . SER A 1 233 ? -14.265 -8.596 10.571 1.00 96.06 233 SER A CA 1
ATOM 1862 C C . SER A 1 233 ? -13.570 -9.946 10.761 1.00 96.06 233 SER A C 1
ATOM 1864 O O . SER A 1 233 ? -13.428 -10.434 11.886 1.00 96.06 233 SER A O 1
ATOM 1866 N N . ARG A 1 234 ? -13.137 -10.536 9.643 1.00 95.81 234 ARG A N 1
ATOM 1867 C CA . ARG A 1 234 ? -12.327 -11.767 9.592 1.00 95.81 234 ARG A CA 1
ATOM 1868 C C . ARG A 1 234 ? -10.862 -11.480 9.258 1.00 95.81 234 ARG A C 1
ATOM 1870 O O . ARG A 1 234 ? -10.094 -12.414 9.048 1.00 95.81 234 ARG A O 1
ATOM 1877 N N . CYS A 1 235 ? -10.503 -10.203 9.158 1.00 97.88 235 CYS A N 1
ATOM 1878 C CA . CYS A 1 235 ? -9.168 -9.762 8.805 1.00 97.88 235 CYS A CA 1
ATOM 1879 C C . CYS A 1 235 ? -8.159 -10.129 9.898 1.00 97.88 235 CYS A C 1
ATOM 1881 O O . CYS A 1 235 ? -8.388 -9.875 11.082 1.00 97.88 235 CYS A O 1
ATOM 1883 N N . LYS A 1 236 ? -7.029 -10.709 9.487 1.00 98.06 236 LYS A N 1
ATOM 1884 C CA . LYS A 1 236 ? -5.957 -11.205 10.364 1.00 98.06 236 LYS A CA 1
ATOM 1885 C C . LYS A 1 236 ? -4.909 -10.138 10.689 1.00 98.06 236 LYS A C 1
ATOM 1887 O O . LYS A 1 236 ? -3.758 -10.495 10.955 1.00 98.06 236 LYS A O 1
ATOM 1892 N N . LEU A 1 237 ? -5.275 -8.855 10.635 1.00 98.25 237 LEU A N 1
ATOM 1893 C CA . LEU A 1 237 ? -4.319 -7.760 10.772 1.00 98.25 237 LEU A CA 1
ATOM 1894 C C . LEU A 1 237 ? -3.666 -7.816 12.156 1.00 98.25 237 LEU A C 1
ATOM 1896 O O . LEU A 1 237 ? -4.350 -7.845 13.177 1.00 98.25 237 LEU A O 1
ATOM 1900 N N . ARG A 1 238 ? -2.333 -7.850 12.180 1.00 97.50 238 ARG A N 1
ATOM 1901 C CA . ARG A 1 238 ? -1.511 -7.912 13.399 1.00 97.50 238 ARG A CA 1
ATOM 1902 C C . ARG A 1 238 ? -0.690 -6.653 13.598 1.00 97.50 238 ARG A C 1
ATOM 1904 O O . ARG A 1 238 ? -0.396 -6.316 14.744 1.00 97.50 238 ARG A O 1
ATOM 1911 N N . GLU A 1 239 ? -0.371 -5.976 12.506 1.00 96.81 239 GLU A N 1
ATOM 1912 C CA . GLU A 1 239 ? 0.474 -4.798 12.484 1.00 96.81 239 GLU A CA 1
ATOM 1913 C C . GLU A 1 239 ? -0.189 -3.676 11.687 1.00 96.81 239 GLU A C 1
ATOM 1915 O O . GLU A 1 239 ? -0.512 -3.848 10.513 1.00 96.81 239 GLU A O 1
ATOM 1920 N N . LEU A 1 240 ? -0.382 -2.531 12.338 1.00 96.25 240 LEU A N 1
ATOM 1921 C CA . LEU A 1 240 ? -0.793 -1.286 11.703 1.00 96.25 240 LEU A CA 1
ATOM 1922 C C . LEU A 1 240 ? 0.343 -0.272 11.854 1.00 96.25 240 LEU A C 1
ATOM 1924 O O . LEU A 1 240 ? 0.860 -0.093 12.955 1.00 96.25 240 LEU A O 1
ATOM 1928 N N . ARG A 1 241 ? 0.731 0.384 10.763 1.00 94.00 241 ARG A N 1
ATOM 1929 C CA . ARG A 1 241 ? 1.687 1.489 10.750 1.00 94.00 241 ARG A CA 1
ATOM 1930 C C . ARG A 1 241 ? 1.000 2.745 10.242 1.00 94.00 241 ARG A C 1
ATOM 1932 O O . ARG A 1 241 ? 0.417 2.729 9.161 1.00 94.00 241 ARG A O 1
ATOM 1939 N N . SER A 1 242 ? 1.088 3.806 11.031 1.00 88.25 242 SER A N 1
ATOM 1940 C CA . SER A 1 242 ? 0.624 5.146 10.674 1.00 88.25 242 SER A CA 1
ATOM 1941 C C . SER A 1 242 ? 1.638 6.134 11.232 1.00 88.25 242 SER A C 1
ATOM 1943 O O . SER A 1 242 ? 1.908 6.119 12.432 1.00 88.25 242 SER A O 1
ATOM 1945 N N . GLU A 1 243 ? 2.242 6.956 10.382 1.00 79.81 243 GLU A N 1
ATOM 1946 C CA . GLU A 1 243 ? 3.372 7.811 10.759 1.00 79.81 243 GLU A CA 1
ATOM 1947 C C . GLU A 1 243 ? 2.976 9.275 10.737 1.00 79.81 243 GLU A C 1
ATOM 1949 O O . GLU A 1 243 ? 2.539 9.754 9.703 1.00 79.81 243 GLU A O 1
ATOM 1954 N N . ARG A 1 244 ? 3.189 9.991 11.851 1.00 79.81 244 ARG A N 1
ATOM 1955 C CA . ARG A 1 244 ? 3.017 11.457 11.929 1.00 79.81 244 ARG A CA 1
ATOM 1956 C C . ARG A 1 244 ? 1.639 11.951 11.489 1.00 79.81 244 ARG A C 1
ATOM 1958 O O . ARG A 1 244 ? 1.503 13.072 11.019 1.00 79.81 244 ARG A O 1
ATOM 1965 N N . GLU A 1 245 ? 0.617 11.124 11.682 1.00 87.44 245 GLU A N 1
ATOM 1966 C CA . GLU A 1 245 ? -0.720 11.482 11.233 1.00 87.44 245 GLU A CA 1
ATOM 1967 C C . GLU A 1 245 ? -1.552 12.132 12.333 1.00 87.44 245 GLU A C 1
ATOM 1969 O O . GLU A 1 245 ? -1.562 11.620 13.466 1.00 87.44 245 GLU A O 1
ATOM 1974 N N . PRO A 1 246 ? -2.287 13.210 12.005 1.00 90.81 246 PRO A N 1
ATOM 1975 C CA . PRO A 1 246 ? -3.176 13.861 12.939 1.00 90.81 246 PRO A CA 1
ATOM 1976 C C . PRO A 1 246 ? -4.205 12.879 13.494 1.00 90.81 246 PRO A C 1
ATOM 1978 O O . PRO A 1 246 ? -4.864 12.125 12.778 1.00 90.81 246 PRO A O 1
ATOM 1981 N N . ILE A 1 247 ? -4.367 12.909 14.810 1.00 91.12 247 ILE A N 1
ATOM 1982 C CA . ILE A 1 247 ? -5.269 12.023 15.533 1.00 91.12 247 ILE A CA 1
ATOM 1983 C C . ILE A 1 247 ? -6.034 12.828 16.567 1.00 91.12 247 ILE A C 1
ATOM 1985 O O . ILE A 1 247 ? -5.467 13.607 17.333 1.00 91.12 247 ILE A O 1
ATOM 1989 N N . ALA A 1 248 ? -7.342 12.613 16.596 1.00 88.75 248 ALA A N 1
ATOM 1990 C CA . ALA A 1 248 ? -8.186 13.060 17.680 1.00 88.75 248 ALA A CA 1
ATOM 1991 C C . ALA A 1 248 ? -8.725 11.853 18.439 1.00 88.75 248 ALA A C 1
ATOM 1993 O O . ALA A 1 248 ? -8.972 10.800 17.858 1.00 88.75 248 ALA A O 1
ATOM 1994 N N . CYS A 1 249 ? -8.970 12.032 19.737 1.00 90.81 249 CYS A N 1
ATOM 1995 C CA . CYS A 1 249 ? -9.702 11.058 20.542 1.00 90.81 249 CYS A CA 1
ATOM 1996 C C . CYS A 1 249 ? -9.106 9.623 20.495 1.00 90.81 249 CYS A C 1
ATOM 1998 O O . CYS A 1 249 ? -9.757 8.701 19.994 1.00 90.81 249 CYS A O 1
ATOM 2000 N N . PRO A 1 250 ? -7.890 9.397 21.039 1.00 93.69 250 PRO A N 1
ATOM 2001 C CA . PRO A 1 250 ? -7.191 8.106 20.952 1.00 93.69 250 PRO A CA 1
ATOM 2002 C C . PRO A 1 250 ? -7.991 6.887 21.439 1.00 93.69 250 PRO A C 1
ATOM 2004 O O . PRO A 1 250 ? -7.880 5.803 20.869 1.00 93.69 250 PRO A O 1
ATOM 2007 N N . GLU A 1 251 ? -8.842 7.058 22.456 1.00 93.25 251 GLU A N 1
ATOM 2008 C CA . GLU A 1 251 ? -9.750 6.017 22.961 1.00 93.25 251 GLU A CA 1
ATOM 2009 C C . GLU A 1 251 ? -10.694 5.505 21.859 1.00 93.25 251 GLU A C 1
ATOM 2011 O O . GLU A 1 251 ? -10.816 4.296 21.640 1.00 93.25 251 GLU A O 1
ATOM 2016 N N . GLN A 1 252 ? -11.348 6.419 21.137 1.00 91.50 252 GLN A N 1
ATOM 2017 C CA . GLN A 1 252 ? -12.260 6.087 20.048 1.00 91.50 252 GLN A CA 1
ATOM 2018 C C . GLN A 1 252 ? -11.513 5.417 18.889 1.00 91.50 252 GLN A C 1
ATOM 2020 O O . GLN A 1 252 ? -12.064 4.481 18.299 1.00 91.50 252 GLN A O 1
ATOM 2025 N N . VAL A 1 253 ? -10.255 5.807 18.620 1.00 93.44 253 VAL A N 1
ATOM 2026 C CA . VAL A 1 253 ? -9.417 5.107 17.628 1.00 93.44 253 VAL A CA 1
ATOM 2027 C C . VAL A 1 253 ? -9.175 3.685 18.049 1.00 93.44 253 VAL A C 1
ATOM 2029 O O . VAL A 1 253 ? -9.433 2.770 17.267 1.00 93.44 253 VAL A O 1
ATOM 2032 N N . ALA A 1 254 ? -8.724 3.485 19.281 1.00 95.06 254 ALA A N 1
ATOM 2033 C CA . ALA A 1 254 ? -8.438 2.158 19.781 1.00 95.06 254 ALA A CA 1
ATOM 2034 C C . ALA A 1 254 ? -9.681 1.260 19.710 1.00 95.06 254 ALA A C 1
ATOM 2036 O O . ALA A 1 254 ? -9.595 0.141 19.205 1.00 95.06 254 ALA A O 1
ATOM 2037 N N . LEU A 1 255 ? -10.853 1.761 20.116 1.00 93.81 255 LEU A N 1
ATOM 2038 C CA . LEU A 1 255 ? -12.115 1.019 20.037 1.00 93.81 255 LEU A CA 1
ATOM 2039 C C . LEU A 1 255 ? -12.503 0.662 18.598 1.00 93.81 255 LEU A C 1
ATOM 2041 O O . LEU A 1 255 ? -12.895 -0.478 18.331 1.00 93.81 255 LEU A O 1
ATOM 2045 N N . TYR A 1 256 ? -12.398 1.621 17.675 1.00 95.06 256 TYR A N 1
ATOM 2046 C CA . TYR A 1 256 ? -12.700 1.410 16.261 1.00 95.06 256 TYR A CA 1
ATOM 2047 C C . TYR A 1 256 ? -11.772 0.354 15.649 1.00 95.06 256 TYR A C 1
ATOM 2049 O O . TYR A 1 256 ? -12.239 -0.650 15.104 1.00 95.06 256 TYR A O 1
ATOM 2057 N N . ILE A 1 257 ? -10.460 0.528 15.823 1.00 96.00 257 ILE A N 1
ATOM 2058 C CA . ILE A 1 257 ? -9.432 -0.386 15.323 1.00 96.00 257 ILE A CA 1
ATOM 2059 C C . ILE A 1 257 ? -9.610 -1.784 15.921 1.00 96.00 257 ILE A C 1
ATOM 2061 O O . ILE A 1 257 ? -9.621 -2.760 15.179 1.00 96.00 257 ILE A O 1
ATOM 2065 N N . LEU A 1 258 ? -9.819 -1.912 17.234 1.00 95.62 258 LEU A N 1
ATOM 2066 C CA . LEU A 1 258 ? -9.979 -3.211 17.901 1.00 95.62 258 LEU A CA 1
ATOM 2067 C C . LEU A 1 258 ? -11.257 -3.952 17.480 1.00 95.62 258 LEU A C 1
ATOM 2069 O O . LEU A 1 258 ? -11.348 -5.184 17.587 1.00 95.62 258 LEU A O 1
ATOM 2073 N N . ARG A 1 259 ? -12.280 -3.215 17.034 1.00 94.81 259 ARG A N 1
ATOM 2074 C CA . ARG A 1 259 ? -13.494 -3.798 16.458 1.00 94.81 259 ARG A CA 1
ATOM 2075 C C . ARG A 1 259 ? -13.267 -4.289 15.031 1.00 94.81 259 ARG A C 1
ATOM 2077 O O . ARG A 1 259 ? -13.789 -5.348 14.685 1.00 94.81 259 ARG A O 1
ATOM 2084 N N . LEU A 1 260 ? -12.498 -3.555 14.227 1.00 97.00 260 LEU A N 1
ATOM 2085 C CA . LEU A 1 260 ? -12.127 -3.968 12.871 1.00 97.00 260 LEU A CA 1
ATOM 2086 C C . LEU A 1 260 ? -11.082 -5.087 12.852 1.00 97.00 260 LEU A C 1
ATOM 2088 O O . LEU A 1 260 ? -11.131 -5.950 11.983 1.00 97.00 260 LEU A O 1
ATOM 2092 N N . PHE A 1 261 ? -10.149 -5.096 13.797 1.00 97.31 261 PHE A N 1
ATOM 2093 C CA . PHE A 1 261 ? -9.001 -5.999 13.807 1.00 97.31 261 PHE A CA 1
ATOM 2094 C C . PHE A 1 261 ? -8.803 -6.583 15.211 1.00 97.31 261 PHE A C 1
ATOM 2096 O O . PHE A 1 261 ? -7.931 -6.145 15.963 1.00 97.31 261 PHE A O 1
ATOM 2103 N N . PRO A 1 262 ? -9.614 -7.586 15.596 1.00 95.12 262 PRO A N 1
ATOM 2104 C CA . PRO A 1 262 ? -9.558 -8.192 16.926 1.00 95.12 262 PRO A CA 1
ATOM 2105 C C . PRO A 1 262 ? -8.195 -8.779 17.313 1.00 95.12 262 PRO A C 1
ATOM 2107 O O . PRO A 1 262 ? -7.902 -8.875 18.503 1.00 95.12 262 PRO A O 1
ATOM 2110 N N . ASP A 1 263 ? -7.395 -9.173 16.318 1.00 95.50 263 ASP A N 1
ATOM 2111 C CA . ASP A 1 263 ? -6.093 -9.823 16.492 1.00 95.50 263 ASP A CA 1
ATOM 2112 C C . ASP A 1 263 ? -4.906 -8.849 16.423 1.00 95.50 263 ASP A C 1
ATOM 2114 O O . ASP A 1 263 ? -3.750 -9.294 16.496 1.00 95.50 263 ASP A O 1
ATOM 2118 N N . LEU A 1 264 ? -5.166 -7.539 16.313 1.00 96.62 264 LEU A N 1
ATOM 2119 C CA . LEU A 1 264 ? -4.117 -6.529 16.235 1.00 96.62 264 LEU A CA 1
ATOM 2120 C C . LEU A 1 264 ? -3.211 -6.618 17.472 1.00 96.62 264 LEU A C 1
ATOM 2122 O O . LEU A 1 264 ? -3.668 -6.753 18.611 1.00 96.62 264 LEU A O 1
ATOM 2126 N N . ARG A 1 265 ? -1.898 -6.622 17.237 1.00 93.44 265 ARG A N 1
ATOM 2127 C CA . ARG A 1 265 ? -0.879 -6.736 18.291 1.00 93.44 265 ARG A CA 1
ATOM 2128 C C . ARG A 1 265 ? -0.172 -5.418 18.519 1.00 93.44 265 ARG A C 1
ATOM 2130 O O . ARG A 1 265 ? 0.178 -5.100 19.650 1.00 93.44 265 ARG A O 1
ATOM 2137 N N . SER A 1 266 ? 0.036 -4.683 17.440 1.00 89.75 266 SER A N 1
ATOM 2138 C CA . SER A 1 266 ? 0.842 -3.482 17.459 1.00 89.75 266 SER A CA 1
ATOM 2139 C C . SER A 1 266 ? 0.343 -2.470 16.444 1.00 89.75 266 SER A C 1
ATOM 2141 O O . SER A 1 266 ? 0.089 -2.803 15.284 1.00 89.75 266 SER A O 1
ATOM 2143 N N . CYS A 1 267 ? 0.265 -1.234 16.903 1.00 87.62 267 CYS A N 1
ATOM 2144 C CA . CYS A 1 267 ? 0.135 -0.021 16.136 1.00 87.62 267 CYS A CA 1
ATOM 2145 C C . CYS A 1 267 ? 1.459 0.731 16.308 1.00 87.62 267 CYS A C 1
ATOM 2147 O O . CYS A 1 267 ? 1.736 1.263 17.383 1.00 87.62 267 CYS A O 1
ATOM 2149 N N . TRP A 1 268 ? 2.314 0.690 15.291 1.00 80.38 268 TRP A N 1
ATOM 2150 C CA . TRP A 1 268 ? 3.621 1.339 15.335 1.00 80.38 268 TRP A CA 1
ATOM 2151 C C . TRP A 1 268 ? 3.571 2.688 14.635 1.00 80.38 268 TRP A C 1
ATOM 2153 O O . TRP A 1 268 ? 2.916 2.850 13.605 1.00 80.38 268 TRP A O 1
ATOM 2163 N N . GLN A 1 269 ? 4.359 3.615 15.160 1.00 69.25 269 GLN A N 1
ATOM 2164 C CA . GLN A 1 269 ? 4.932 4.686 14.361 1.00 69.25 269 GLN A CA 1
ATOM 2165 C C . GLN A 1 269 ? 6.373 4.294 14.043 1.00 69.25 269 GLN A C 1
ATOM 2167 O O . GLN A 1 269 ? 7.044 3.694 14.891 1.00 69.25 269 GLN A O 1
ATOM 2172 N N . ALA A 1 270 ? 6.849 4.596 12.837 1.00 61.84 270 ALA A N 1
ATOM 2173 C CA . ALA A 1 270 ? 8.274 4.503 12.566 1.00 61.84 270 ALA A CA 1
ATOM 2174 C C . ALA A 1 270 ? 9.063 5.530 13.395 1.00 61.84 270 ALA A C 1
ATOM 2176 O O . ALA A 1 270 ? 8.520 6.318 14.169 1.00 61.84 270 ALA A O 1
ATOM 2177 N N . TRP A 1 271 ? 10.378 5.403 13.281 1.00 61.28 271 TRP A N 1
ATOM 2178 C CA . TRP A 1 271 ? 11.418 5.985 14.115 1.00 61.28 271 TRP A CA 1
ATOM 2179 C C . TRP A 1 271 ? 11.191 7.440 14.536 1.00 61.28 271 TRP A C 1
ATOM 2181 O O . TRP A 1 271 ? 10.730 8.278 13.767 1.00 61.28 271 TRP A O 1
ATOM 2191 N N . ARG A 1 272 ? 11.597 7.745 15.776 1.00 60.34 272 ARG A N 1
ATOM 2192 C CA . ARG A 1 272 ? 11.717 9.124 16.261 1.00 60.34 272 ARG A CA 1
ATOM 2193 C C . ARG A 1 272 ? 12.698 9.864 15.357 1.00 60.34 272 ARG A C 1
ATOM 2195 O O . ARG A 1 272 ? 13.869 9.484 15.327 1.00 60.34 272 ARG A O 1
ATOM 2202 N N . SER A 1 273 ? 12.244 10.911 14.679 1.00 67.81 273 SER A N 1
ATOM 2203 C CA . SER A 1 273 ? 13.176 11.901 14.153 1.00 67.81 273 SER A CA 1
ATOM 2204 C C . SER A 1 273 ? 13.587 12.835 15.290 1.00 67.81 273 SER A C 1
ATOM 2206 O O . SER A 1 273 ? 12.798 13.104 16.200 1.00 67.81 273 SER A O 1
ATOM 2208 N N . SER A 1 274 ? 14.824 13.329 15.263 1.00 70.62 274 SER A N 1
ATOM 2209 C CA . SER A 1 274 ? 15.229 14.455 16.112 1.00 70.62 274 SER A CA 1
ATOM 2210 C C . SER A 1 274 ? 14.467 15.737 15.776 1.00 70.62 274 SER A C 1
ATOM 2212 O O . SER A 1 274 ? 14.426 16.643 16.604 1.00 70.62 274 SER A O 1
ATOM 2214 N N . ASP A 1 275 ? 13.852 15.777 14.594 1.00 78.50 275 ASP A N 1
ATOM 2215 C CA . ASP A 1 275 ? 13.347 16.994 13.966 1.00 78.50 275 ASP A CA 1
ATOM 2216 C C . ASP A 1 275 ? 11.814 17.050 13.964 1.00 78.50 275 ASP A C 1
ATOM 2218 O O . ASP A 1 275 ? 11.219 17.761 13.162 1.00 78.50 275 ASP A O 1
ATOM 2222 N N . ASP A 1 276 ? 11.153 16.286 14.840 1.00 80.75 276 ASP A N 1
ATOM 2223 C CA . ASP A 1 276 ? 9.698 16.368 14.949 1.00 80.75 276 ASP A CA 1
ATOM 2224 C C . ASP A 1 276 ? 9.277 17.756 15.443 1.00 80.75 276 ASP A C 1
ATOM 2226 O O . ASP A 1 276 ? 9.765 18.265 16.459 1.00 80.75 276 ASP A O 1
ATOM 2230 N N . THR A 1 277 ? 8.308 18.336 14.749 1.00 87.88 277 THR A N 1
ATOM 2231 C CA . THR A 1 277 ? 7.599 19.532 15.199 1.00 87.88 277 THR A CA 1
ATOM 2232 C C . THR A 1 277 ? 6.836 19.262 16.503 1.00 87.88 277 THR A C 1
ATOM 2234 O O . THR A 1 277 ? 6.572 18.117 16.886 1.00 87.88 277 THR A O 1
ATOM 2237 N N . GLU A 1 278 ? 6.439 20.328 17.205 1.00 90.12 278 GLU A N 1
ATOM 2238 C CA . GLU A 1 278 ? 5.611 20.203 18.414 1.00 90.12 278 GLU A CA 1
ATOM 2239 C C . GLU A 1 278 ? 4.288 19.471 18.120 1.00 90.12 278 GLU A C 1
ATOM 2241 O O . GLU A 1 278 ? 3.867 18.613 18.897 1.00 90.12 278 GLU A O 1
ATOM 2246 N N . GLU A 1 279 ? 3.675 19.736 16.963 1.00 89.62 279 GLU A N 1
ATOM 2247 C CA . GLU A 1 279 ? 2.446 19.068 16.520 1.00 89.62 279 GLU A CA 1
ATOM 2248 C C . GLU A 1 279 ? 2.661 17.570 16.266 1.00 89.62 279 GLU A C 1
ATOM 2250 O O . GLU A 1 279 ? 1.920 16.743 16.802 1.00 89.62 279 GLU A O 1
ATOM 2255 N N . GLU A 1 280 ? 3.715 17.194 15.538 1.00 87.25 280 GLU A N 1
ATOM 2256 C CA . GLU A 1 280 ? 4.054 15.785 15.296 1.00 87.25 280 GLU A CA 1
ATOM 2257 C C . GLU A 1 280 ? 4.358 15.041 16.604 1.00 87.25 280 GLU A C 1
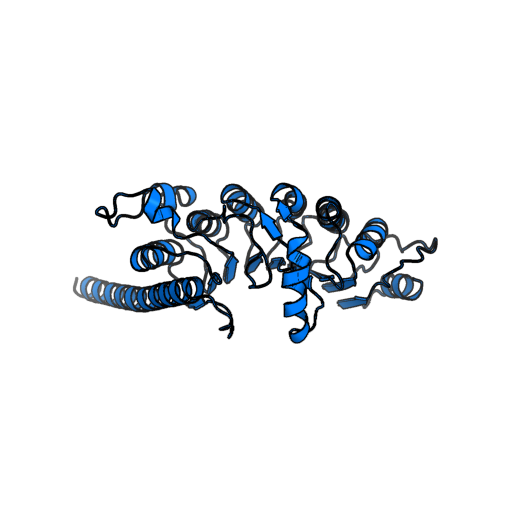ATOM 2259 O O . GLU A 1 280 ? 3.981 13.876 16.768 1.00 87.25 280 GLU A O 1
ATOM 2264 N N . ALA A 1 281 ? 4.987 15.709 17.577 1.00 89.12 281 ALA A N 1
ATOM 2265 C CA . ALA A 1 281 ? 5.213 15.139 18.898 1.00 89.12 281 ALA A CA 1
ATOM 2266 C C . ALA A 1 281 ? 3.897 14.872 19.653 1.00 89.12 281 ALA A C 1
ATOM 2268 O O . ALA A 1 281 ? 3.772 13.822 20.294 1.00 89.12 281 ALA A O 1
ATOM 2269 N N . ILE A 1 282 ? 2.907 15.766 19.542 1.00 91.31 282 ILE A N 1
ATOM 2270 C CA . ILE A 1 282 ? 1.560 15.583 20.108 1.00 91.31 282 ILE A CA 1
ATOM 2271 C C . ILE A 1 282 ? 0.838 14.415 19.425 1.00 91.31 282 ILE A C 1
ATOM 2273 O O . ILE A 1 282 ? 0.258 13.559 20.105 1.00 91.31 282 ILE A O 1
ATOM 2277 N N . TRP A 1 283 ? 0.882 14.341 18.093 1.00 91.19 283 TRP A N 1
ATOM 2278 C CA . TRP A 1 283 ? 0.264 13.245 17.342 1.00 91.19 283 TRP A CA 1
ATOM 2279 C C . TRP A 1 283 ? 0.895 11.904 17.697 1.00 91.19 283 TRP A C 1
ATOM 2281 O O . TRP A 1 283 ? 0.186 10.929 17.943 1.00 91.19 283 TRP A O 1
ATOM 2291 N N . ARG A 1 284 ? 2.223 11.855 17.824 1.00 89.62 284 ARG A N 1
ATOM 2292 C CA . ARG A 1 284 ? 2.934 10.673 18.314 1.00 89.62 284 ARG A CA 1
ATOM 2293 C C . ARG A 1 284 ? 2.464 10.239 19.692 1.00 89.62 284 ARG A C 1
ATOM 2295 O O . ARG A 1 284 ? 2.109 9.075 19.862 1.00 89.62 284 ARG A O 1
ATOM 2302 N N . ALA A 1 285 ? 2.424 11.152 20.662 1.00 91.25 285 ALA A N 1
ATOM 2303 C CA . ALA A 1 285 ? 1.957 10.830 22.009 1.00 91.25 285 ALA A CA 1
ATOM 2304 C C . ALA A 1 285 ? 0.521 10.272 21.994 1.00 91.25 285 ALA A C 1
ATOM 2306 O O . ALA A 1 285 ? 0.207 9.324 22.713 1.00 91.25 285 ALA A O 1
ATOM 2307 N N . SER A 1 286 ? -0.326 10.802 21.114 1.00 92.50 286 SER A N 1
ATOM 2308 C CA . SER A 1 286 ? -1.705 10.347 20.930 1.00 92.50 286 SER A CA 1
ATOM 2309 C C . SER A 1 286 ? -1.789 8.938 20.321 1.00 92.50 286 SER A C 1
ATOM 2311 O O . SER A 1 286 ? -2.575 8.114 20.782 1.00 92.50 286 SER A O 1
ATOM 2313 N N . TRP A 1 287 ? -0.956 8.596 19.335 1.00 92.44 287 TRP A N 1
ATOM 2314 C CA . TRP A 1 287 ? -0.877 7.225 18.807 1.00 92.44 287 TRP A CA 1
ATOM 2315 C C . TRP A 1 287 ? -0.272 6.234 19.812 1.00 92.44 287 TRP A C 1
ATOM 2317 O O . TRP A 1 287 ? -0.701 5.080 19.876 1.00 92.44 287 TRP A O 1
ATOM 2327 N N . GLU A 1 288 ? 0.669 6.671 20.654 1.00 92.31 288 GLU A N 1
ATOM 2328 C CA . GLU A 1 288 ? 1.130 5.866 21.790 1.00 92.31 288 GLU A CA 1
ATOM 2329 C C . GLU A 1 288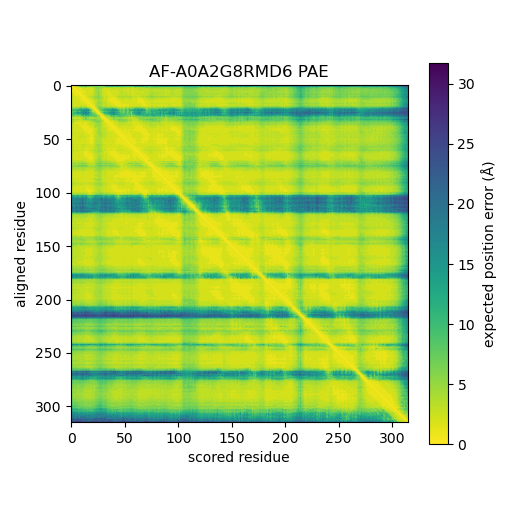 ? -0.019 5.576 22.772 1.00 92.31 288 GLU A C 1
ATOM 2331 O O . GLU A 1 288 ? -0.113 4.464 23.295 1.00 92.31 288 GLU A O 1
ATOM 2336 N N . GLU A 1 289 ? -0.929 6.529 23.004 1.00 94.69 289 GLU A N 1
ATOM 2337 C CA . GLU A 1 289 ? -2.148 6.287 23.785 1.00 94.69 289 GLU A CA 1
ATOM 2338 C C . GLU A 1 289 ? -3.073 5.262 23.123 1.00 94.69 289 GLU A C 1
ATOM 2340 O O . GLU A 1 289 ? -3.555 4.367 23.820 1.00 94.69 289 GLU A O 1
ATOM 2345 N N . VAL A 1 290 ? -3.263 5.311 21.796 1.00 93.94 290 VAL A N 1
ATOM 2346 C CA . VAL A 1 290 ? -4.004 4.265 21.059 1.00 93.94 290 VAL A CA 1
ATOM 2347 C C . VAL A 1 290 ? -3.414 2.889 21.354 1.00 93.94 290 VAL A C 1
ATOM 2349 O O . VAL A 1 290 ? -4.150 1.972 21.717 1.00 93.94 290 VAL A O 1
ATOM 2352 N N . GLN A 1 291 ? -2.089 2.743 21.265 1.00 94.75 291 GLN A N 1
ATOM 2353 C CA . GLN A 1 291 ? -1.417 1.478 21.564 1.00 94.75 291 GLN A CA 1
ATOM 2354 C C . GLN A 1 291 ? -1.652 1.026 23.013 1.00 94.75 291 GLN A C 1
ATOM 2356 O O . GLN A 1 291 ? -1.907 -0.158 23.245 1.00 94.75 291 GLN A O 1
ATOM 2361 N N . ARG A 1 292 ? -1.605 1.941 23.991 1.00 95.00 292 ARG A N 1
ATOM 2362 C CA . ARG A 1 292 ? -1.904 1.613 25.397 1.00 95.00 292 ARG A CA 1
ATOM 2363 C C . ARG A 1 292 ? -3.343 1.117 25.557 1.00 95.00 292 ARG A C 1
ATOM 2365 O O . ARG A 1 292 ? -3.558 0.087 26.194 1.00 95.00 292 ARG A O 1
ATOM 2372 N N . TYR A 1 293 ? -4.316 1.802 24.952 1.00 95.81 293 TYR A N 1
ATOM 2373 C CA . TYR A 1 293 ? -5.721 1.394 24.992 1.00 95.81 293 TYR A CA 1
ATOM 2374 C C . TYR A 1 293 ? -5.950 0.032 24.335 1.00 95.81 293 TYR A C 1
ATOM 2376 O O . TYR A 1 293 ? -6.656 -0.799 24.904 1.00 95.81 293 TYR A O 1
ATOM 2384 N N . LEU A 1 294 ? -5.327 -0.229 23.182 1.00 95.00 294 LEU A N 1
ATOM 2385 C CA . LEU A 1 294 ? -5.410 -1.524 22.502 1.00 95.00 294 LEU A CA 1
ATOM 2386 C C . LEU A 1 294 ? -4.929 -2.670 23.401 1.00 95.00 294 LEU A C 1
ATOM 2388 O O . LEU A 1 294 ? -5.600 -3.700 23.467 1.00 95.00 294 LEU A O 1
ATOM 2392 N N . SER A 1 295 ? -3.816 -2.483 24.120 1.00 94.31 295 SER A N 1
ATOM 2393 C CA . SER A 1 295 ? -3.306 -3.479 25.070 1.00 94.31 295 SER A CA 1
ATOM 2394 C C . SER A 1 295 ? -4.308 -3.757 26.197 1.00 94.31 295 SER A C 1
ATOM 2396 O O . SER A 1 295 ? -4.704 -4.904 26.390 1.00 94.31 295 SER A O 1
ATOM 2398 N N . VAL A 1 296 ? -4.795 -2.712 26.878 1.00 95.19 296 VAL A N 1
ATOM 2399 C CA . VAL A 1 296 ? -5.731 -2.852 28.012 1.00 95.19 296 VAL A CA 1
ATOM 2400 C C . VAL A 1 296 ? -7.056 -3.486 27.579 1.00 95.19 296 VAL A C 1
ATOM 2402 O O . VAL A 1 296 ? -7.554 -4.414 28.213 1.00 95.19 296 VAL A O 1
ATOM 2405 N N . MET A 1 297 ? -7.644 -3.018 26.476 1.00 93.69 297 MET A N 1
ATOM 2406 C CA . MET A 1 297 ? -8.926 -3.536 25.987 1.00 93.69 297 MET A CA 1
ATOM 2407 C C . MET A 1 297 ? -8.826 -4.992 25.517 1.00 93.69 297 MET A C 1
ATOM 2409 O O . MET A 1 297 ? -9.818 -5.727 25.557 1.00 93.69 297 MET A O 1
ATOM 2413 N N . LYS A 1 298 ? -7.647 -5.418 25.056 1.00 91.19 298 LYS A N 1
ATOM 2414 C CA . LYS A 1 298 ? -7.392 -6.805 24.679 1.00 91.19 298 LYS A CA 1
ATOM 2415 C C . LYS A 1 298 ? -7.339 -7.716 25.901 1.00 91.19 298 LYS A C 1
ATOM 2417 O O . LYS A 1 298 ? -8.033 -8.729 25.889 1.00 91.19 298 LYS A O 1
ATOM 2422 N N . GLU A 1 299 ? -6.617 -7.318 26.947 1.00 92.50 299 GLU A N 1
ATOM 2423 C CA . GLU A 1 299 ? -6.591 -8.030 28.234 1.00 92.50 299 GLU A CA 1
ATOM 2424 C C . GLU A 1 299 ? -8.010 -8.167 28.806 1.00 92.50 299 GLU A C 1
ATOM 2426 O O . GLU A 1 299 ? -8.474 -9.276 29.055 1.00 92.50 299 GLU A O 1
ATOM 2431 N N . MET A 1 300 ? -8.780 -7.071 28.856 1.00 92.06 300 MET A N 1
ATOM 2432 C CA . MET A 1 300 ? -10.177 -7.098 29.319 1.00 92.06 300 MET A CA 1
ATOM 2433 C C . MET A 1 300 ? -11.069 -8.058 28.512 1.00 92.06 300 MET A C 1
ATOM 2435 O O . MET A 1 300 ? -11.977 -8.690 29.055 1.00 92.06 300 MET A O 1
ATOM 2439 N N . ARG A 1 301 ? -10.842 -8.168 27.197 1.00 88.50 301 ARG A N 1
ATOM 2440 C CA . ARG A 1 301 ? -11.583 -9.093 26.326 1.00 88.50 301 ARG A CA 1
ATOM 2441 C C . ARG A 1 301 ? -11.183 -10.547 26.576 1.00 88.50 301 ARG A C 1
ATOM 2443 O O . ARG A 1 301 ? -12.031 -11.427 26.435 1.00 88.50 301 ARG A O 1
ATOM 2450 N N . GLU A 1 302 ? -9.914 -10.810 26.864 1.00 88.94 302 GLU A N 1
ATOM 2451 C CA . GLU A 1 302 ? -9.416 -12.146 27.197 1.00 88.94 302 GLU A CA 1
ATOM 2452 C C . GLU A 1 302 ? -9.958 -12.600 28.555 1.00 88.94 302 GLU A C 1
ATOM 2454 O O . GLU A 1 302 ? -10.533 -13.687 28.625 1.00 88.94 302 GLU A O 1
ATOM 2459 N N . ASP A 1 303 ? -9.927 -11.730 29.564 1.00 89.31 303 ASP A N 1
ATOM 2460 C CA . ASP A 1 303 ? -10.537 -11.978 30.872 1.00 89.31 303 ASP A CA 1
ATOM 2461 C C . ASP A 1 303 ? -12.037 -12.251 30.729 1.00 89.31 303 ASP A C 1
ATOM 2463 O O . ASP A 1 303 ? -12.531 -13.284 31.176 1.00 89.31 303 ASP A O 1
ATOM 2467 N N . GLY A 1 304 ? -12.777 -11.390 30.020 1.00 87.00 304 GLY A N 1
ATOM 2468 C CA . GLY A 1 304 ? -14.219 -11.566 29.806 1.00 87.00 304 GLY A CA 1
ATOM 2469 C C . GLY A 1 304 ? -14.598 -12.883 29.112 1.00 87.00 304 GLY A C 1
ATOM 2470 O O . GLY A 1 304 ? -15.668 -13.429 29.370 1.00 87.00 304 GLY A O 1
ATOM 2471 N N . LYS A 1 305 ? -13.724 -13.436 28.259 1.00 83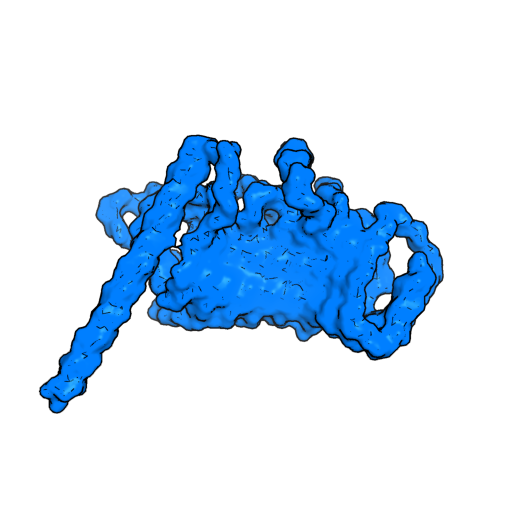.50 305 LYS A N 1
ATOM 2472 C CA . LYS A 1 305 ? -13.925 -14.773 27.671 1.00 83.50 305 LYS A CA 1
ATOM 2473 C C . LYS A 1 305 ? -13.704 -15.891 28.689 1.00 83.50 305 LYS A C 1
ATOM 2475 O O . LYS A 1 305 ? -14.395 -16.900 28.603 1.00 83.50 305 LYS A O 1
ATOM 2480 N N . GLN A 1 306 ? -12.756 -15.731 29.613 1.00 78.81 306 GLN A N 1
ATOM 2481 C CA . GLN A 1 306 ? -12.499 -16.717 30.664 1.00 78.81 306 GLN A CA 1
ATOM 2482 C C . GLN A 1 306 ? -13.674 -16.815 31.640 1.00 78.81 306 GLN A C 1
ATOM 2484 O O . GLN A 1 306 ? -14.060 -17.924 31.991 1.00 78.81 306 GLN A O 1
ATOM 2489 N N . TRP A 1 307 ? -14.287 -15.686 32.012 1.00 68.94 307 TRP A N 1
ATOM 2490 C CA . TRP A 1 307 ? -15.455 -15.672 32.901 1.00 68.94 307 TRP A CA 1
ATOM 2491 C C . TRP A 1 307 ? -16.653 -16.436 32.318 1.00 68.94 307 TRP A C 1
ATOM 2493 O O . TRP A 1 307 ? -17.198 -17.305 32.990 1.00 68.94 307 TRP A O 1
ATOM 2503 N N . ASN A 1 308 ? -16.996 -16.212 31.044 1.00 71.56 308 ASN A N 1
ATOM 2504 C CA . ASN A 1 308 ? -18.127 -16.903 30.406 1.00 71.56 308 ASN A CA 1
ATOM 2505 C C . ASN A 1 308 ? -17.945 -18.434 30.325 1.00 71.56 308 ASN A C 1
ATOM 2507 O O . ASN A 1 308 ? -18.927 -19.166 30.320 1.00 71.56 308 ASN A O 1
ATOM 2511 N N . LEU A 1 309 ? -16.701 -18.929 30.269 1.00 66.06 309 LEU A N 1
ATOM 2512 C CA . LEU A 1 309 ? -16.414 -20.370 30.246 1.00 66.06 309 LEU A CA 1
ATOM 2513 C C . LEU A 1 309 ? -16.604 -21.038 31.614 1.00 66.06 309 LEU A C 1
ATOM 2515 O O . LEU A 1 309 ? -16.850 -22.238 31.667 1.00 66.06 309 LEU A O 1
ATOM 2519 N N . VAL A 1 310 ? -16.459 -20.294 32.713 1.00 68.75 310 VAL A N 1
ATOM 2520 C CA . VAL A 1 310 ? -16.696 -20.823 34.065 1.00 68.75 310 VAL A CA 1
ATOM 2521 C C . VAL A 1 310 ? -18.193 -21.012 34.305 1.00 68.75 310 VAL A C 1
ATOM 2523 O O . VAL A 1 310 ? -18.587 -22.029 34.872 1.00 68.75 310 VAL A O 1
ATOM 2526 N N . ASP A 1 311 ? -19.013 -20.082 33.815 1.00 61.03 311 ASP A N 1
ATOM 2527 C CA . ASP A 1 311 ? -20.470 -20.145 33.954 1.00 61.03 311 ASP A CA 1
ATOM 2528 C C . ASP A 1 311 ? -21.083 -21.277 33.106 1.00 61.03 311 ASP A C 1
ATOM 2530 O O . ASP A 1 311 ? -21.953 -21.991 33.591 1.00 61.03 311 ASP A O 1
ATOM 2534 N N . GLU A 1 312 ? -20.578 -21.536 31.891 1.00 64.06 312 GLU A N 1
ATOM 2535 C CA . GLU A 1 312 ? -21.049 -22.651 31.040 1.00 64.06 312 GLU A CA 1
ATOM 2536 C C . GLU A 1 312 ? -20.690 -24.056 31.572 1.00 64.06 312 GLU A C 1
ATOM 2538 O O . GLU A 1 312 ? -21.277 -25.040 31.131 1.00 64.06 312 GLU A O 1
ATOM 2543 N N . VAL A 1 313 ? -19.724 -24.182 32.490 1.00 66.44 313 VAL A N 1
ATOM 2544 C CA . VAL A 1 313 ? -19.326 -25.471 33.104 1.00 66.44 313 VAL A CA 1
ATOM 2545 C C . VAL A 1 313 ? -20.066 -25.727 34.425 1.00 66.44 313 VAL A C 1
ATOM 2547 O O . VAL A 1 313 ? -20.029 -26.840 34.954 1.00 66.44 313 VAL A O 1
ATOM 2550 N N . ALA A 1 314 ? -20.724 -24.705 34.975 1.00 58.50 314 ALA A N 1
ATOM 2551 C CA . ALA A 1 314 ? -21.485 -24.798 36.216 1.00 58.50 314 ALA A CA 1
ATOM 2552 C C . ALA A 1 314 ? -22.946 -25.260 36.017 1.00 58.50 314 ALA A C 1
ATOM 2554 O O . ALA A 1 314 ? -23.598 -25.580 37.015 1.00 58.50 314 ALA A O 1
ATOM 2555 N N . ASP A 1 315 ? -23.416 -25.337 34.766 1.00 52.59 315 ASP A N 1
ATOM 2556 C CA . ASP A 1 315 ? -24.742 -25.822 34.342 1.00 52.59 315 ASP A CA 1
ATOM 2557 C C . ASP A 1 315 ? -24.690 -27.249 33.754 1.00 52.59 315 ASP A C 1
ATOM 2559 O O . ASP A 1 315 ? -25.664 -28.014 33.970 1.00 52.59 315 ASP A O 1
#

Solvent-accessible surface area (backbone atoms only — not comparable to full-atom values): 16443 Å² total; per-residue (Å²): 110,68,69,57,49,55,54,26,70,38,73,83,44,42,68,49,76,48,72,57,56,82,72,69,80,77,68,92,73,80,65,63,98,64,38,42,77,50,25,54,32,42,36,40,37,27,33,59,83,32,42,44,68,46,32,76,70,48,58,36,53,71,36,28,24,42,36,40,24,29,64,50,85,70,65,80,86,46,54,49,55,49,36,42,30,55,44,69,18,37,35,41,81,38,30,29,30,44,37,35,33,56,55,63,63,76,88,58,56,69,64,45,63,72,62,49,75,74,64,47,66,46,42,48,77,38,51,49,48,61,46,61,30,46,45,24,26,35,42,32,44,48,42,70,41,28,34,43,53,35,39,67,49,43,37,50,47,19,63,29,22,44,55,22,30,34,39,34,42,50,29,50,91,64,25,43,67,51,83,74,54,20,34,57,56,32,55,30,29,36,22,52,36,13,43,57,20,34,36,41,24,37,54,37,32,35,41,63,59,72,79,77,42,69,86,85,65,88,63,84,62,72,71,55,43,50,65,39,73,84,52,79,49,67,17,51,29,31,37,38,34,46,43,78,37,53,62,47,62,34,68,61,50,23,54,52,49,46,60,42,22,75,61,52,75,44,62,42,60,74,80,87,61,96,79,63,48,74,65,43,50,51,25,46,54,39,48,53,46,19,40,51,46,44,54,54,56,48,52,54,52,53,52,56,55,55,54,58,56,55,58,70,71,73,112

Foldseek 3Di:
DVVQLVQQPDQPEAEEADEFDQDPPPPPDARPPRGPVRHAEYEYEYALSRLLVVLVRAAHAQHQEYEYAHADDHDAPCLLSSLVSVLRRYHLARHAYYYYEHPDPPVCLVVLVVVQVVPREDELNSNVSVLSNQNYAYDAHQYQYEYEYALVSLLSNLQSHLNHAEYAHLQDPSYHYDPDRYAPLSLLSNLQRHLNHAEEGDAHAACVVVVPDDPPPLDDDPVSNVSCVPPFGNHQYAEYEHELHHHDDLLSSLVSVCRSHVNHNDYDYDDDDPPDDPSSVVRVVSSVSNNVNNVVVNVVVVVVVVVVVVVVVVD

Organism: NCBI:txid1077348

Radius of gyration: 22.11 Å; Cα contacts (8 Å, |Δi|>4): 604; chains: 1; bounding box: 49×47×68 Å

Mean predicted aligned error: 5.75 Å

pLDDT: mean 88.86, std 11.84, range [52.59, 98.81]